Protein AF-A0A7Z9CP09-F1 (afdb_monomer_lite)

Organism: Raoultella terrigena (NCBI:txid577)

Radius of gyration: 18.08 Å; chains: 1; bounding box: 53×35×56 Å

pLDDT: mean 84.16, std 16.46, range [26.98, 97.88]

Secondary structure (DSSP, 8-state):
--------S---HHHHHHHHHHHHHS-TTT---B--EE-TTHHHHSSPEES-SEEEEETTEEEEEEEEEPPP-TTS-HHHHHHHHHIIIIIHHHHHHHHHHHHHHH-GGGEESSTTS-SB-SS---TT-EEEEEEEEES-HHHHHHHHTTTSS---SS-EE-TT--HHHHHHSTTEE--S-TTS--EEEEEHHHHHHHHSS------

Sequence (207 aa):
MLRKIIRGSGFTQSEEKLIEFADDAFFGLWSYPTNVYSDEGYSKNKIGKEVSDLLVIFDKDIIIFSDKAITYNKNKDPKVAWQRWFKKSVIQSCTQLFGAEKFIKDHPERLFVDKECSVNLPIKIDNSFNFHLVAVTNNISDPAISYFDKIEKGSSATLVNIFPLNAHQCLENPFCVGDVYPDKTFVHILDETALKLLLTDDLLPVD

Structure (mmCIF, N/CA/C/O backbone):
data_AF-A0A7Z9CP09-F1
#
_entry.id   AF-A0A7Z9CP09-F1
#
loop_
_atom_site.group_PDB
_atom_site.id
_atom_site.type_symbol
_atom_site.label_atom_id
_atom_site.label_alt_id
_atom_site.label_comp_id
_atom_site.label_asym_id
_atom_site.label_entity_id
_atom_site.label_seq_id
_atom_site.pdbx_PDB_ins_code
_atom_site.Cartn_x
_atom_site.Cartn_y
_atom_site.Cartn_z
_atom_site.occupancy
_atom_site.B_iso_or_equiv
_atom_site.auth_seq_id
_atom_site.auth_comp_id
_atom_site.auth_asym_id
_atom_site.auth_atom_id
_atom_site.pdbx_PDB_model_num
ATOM 1 N N . MET A 1 1 ? -30.959 11.097 6.844 1.00 28.39 1 MET A N 1
ATOM 2 C CA . MET A 1 1 ? -30.037 12.112 6.288 1.00 28.39 1 MET A CA 1
ATOM 3 C C . MET A 1 1 ? -28.627 11.592 6.479 1.00 28.39 1 MET A C 1
ATOM 5 O O . MET A 1 1 ? -28.233 11.395 7.623 1.00 28.39 1 MET A O 1
ATOM 9 N N . LEU A 1 2 ? -27.915 11.296 5.391 1.00 26.98 2 LEU A N 1
ATOM 10 C CA . LEU A 1 2 ? -26.502 10.919 5.452 1.00 26.98 2 LEU A CA 1
ATOM 11 C C . LEU A 1 2 ? -25.719 12.125 5.980 1.00 26.98 2 LEU A C 1
ATOM 13 O O . LEU A 1 2 ? -25.820 13.224 5.432 1.00 26.98 2 LEU A O 1
ATOM 17 N N . ARG A 1 3 ? -25.019 11.948 7.103 1.00 28.16 3 ARG A N 1
ATOM 18 C CA . ARG A 1 3 ? -24.131 12.982 7.640 1.00 28.16 3 ARG A CA 1
ATOM 19 C C . ARG A 1 3 ? -22.932 13.089 6.707 1.00 28.16 3 ARG A C 1
ATOM 21 O O . ARG A 1 3 ? -22.288 12.086 6.429 1.00 28.16 3 ARG A O 1
ATOM 28 N N . LYS A 1 4 ? -22.636 14.308 6.256 1.00 35.78 4 LYS A N 1
ATOM 29 C CA . LYS A 1 4 ? -21.389 14.630 5.563 1.00 35.78 4 LYS A CA 1
ATOM 30 C C . LYS A 1 4 ? -20.227 14.219 6.471 1.00 35.78 4 LYS A C 1
ATOM 32 O O . LYS A 1 4 ? -20.074 14.789 7.550 1.00 35.78 4 LYS A O 1
ATOM 37 N N . ILE A 1 5 ? -19.466 13.211 6.056 1.00 44.88 5 ILE A N 1
ATOM 38 C CA . ILE A 1 5 ? -18.231 12.812 6.732 1.00 44.88 5 ILE A CA 1
ATOM 39 C C . ILE A 1 5 ? -17.257 13.985 6.591 1.00 44.88 5 ILE A C 1
ATOM 41 O O . ILE A 1 5 ? -17.075 14.534 5.500 1.00 44.88 5 ILE A O 1
ATOM 45 N N . ILE A 1 6 ? -16.713 14.441 7.718 1.00 42.62 6 ILE A N 1
ATOM 46 C CA . ILE A 1 6 ? -15.780 15.565 7.759 1.00 42.62 6 ILE A CA 1
ATOM 47 C C . ILE A 1 6 ? -14.426 15.029 7.289 1.00 42.62 6 ILE A C 1
ATOM 49 O O . ILE A 1 6 ? -13.796 14.243 7.987 1.00 42.62 6 ILE A O 1
ATOM 53 N N . ARG A 1 7 ? -14.019 15.424 6.080 1.00 47.56 7 ARG A N 1
ATOM 54 C CA . ARG A 1 7 ? -12.738 15.048 5.467 1.00 47.56 7 ARG A CA 1
ATOM 55 C C . ARG A 1 7 ? -11.595 15.801 6.167 1.00 47.56 7 ARG A C 1
ATOM 57 O O . ARG A 1 7 ? -11.733 16.997 6.437 1.00 47.56 7 ARG A O 1
ATOM 64 N N . GLY A 1 8 ? -10.503 15.105 6.491 1.00 47.75 8 GLY A N 1
ATOM 65 C CA . GLY A 1 8 ? -9.307 15.688 7.113 1.00 47.75 8 GLY A CA 1
ATOM 66 C C . GLY A 1 8 ? -8.628 16.733 6.216 1.00 47.75 8 GLY A C 1
ATOM 67 O O . GLY A 1 8 ? -8.868 16.789 5.019 1.00 47.75 8 GLY A O 1
ATOM 68 N N . SER A 1 9 ? -7.797 17.608 6.783 1.00 41.50 9 SER A N 1
ATOM 69 C CA . SER A 1 9 ? -7.186 18.749 6.074 1.00 41.50 9 SER A CA 1
ATOM 70 C C . SER A 1 9 ? -5.719 18.525 5.669 1.00 41.50 9 SER A C 1
ATOM 72 O O . SER A 1 9 ? -4.991 19.497 5.484 1.00 41.50 9 SER A O 1
ATOM 74 N N . GLY A 1 10 ? -5.247 17.275 5.648 1.00 45.47 10 GLY A N 1
ATOM 75 C CA . GLY A 1 10 ? -3.819 16.929 5.645 1.00 45.47 10 GLY A CA 1
ATOM 76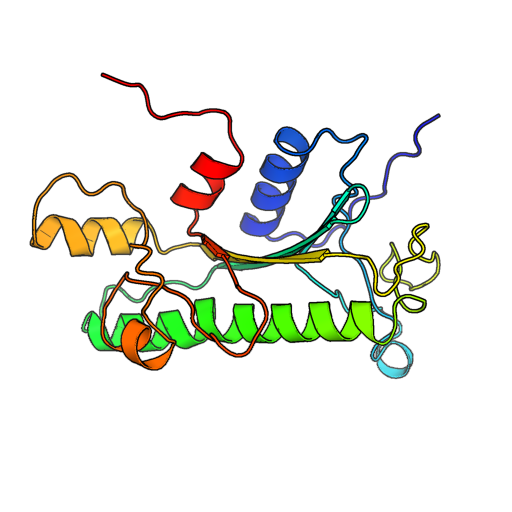 C C . GLY A 1 10 ? -3.312 16.188 4.412 1.00 45.47 10 GLY A C 1
ATOM 77 O O . GLY A 1 10 ? -2.308 15.505 4.541 1.00 45.47 10 GLY A O 1
ATOM 78 N N . PHE A 1 11 ? -3.985 16.294 3.265 1.00 59.41 11 PHE A N 1
ATOM 79 C CA . PHE A 1 11 ? -3.694 15.432 2.121 1.00 59.41 11 PHE A CA 1
ATOM 80 C C . PHE A 1 11 ? -2.476 15.883 1.308 1.00 59.41 11 PHE A C 1
ATOM 82 O O . PHE A 1 11 ? -2.358 17.053 0.929 1.00 59.41 11 PHE A O 1
ATOM 89 N N . THR A 1 12 ? -1.578 14.946 1.001 1.00 70.50 12 THR A N 1
ATOM 90 C CA . THR A 1 12 ? -0.652 15.103 -0.129 1.00 70.50 12 THR A CA 1
ATOM 91 C C . THR A 1 12 ? -1.413 14.996 -1.457 1.00 70.50 12 THR A C 1
ATOM 93 O O . THR A 1 12 ? -2.524 14.476 -1.516 1.00 70.50 12 THR A O 1
ATOM 96 N N . GLN A 1 13 ? -0.826 15.474 -2.561 1.00 75.31 13 GLN A N 1
ATOM 97 C CA . GLN A 1 13 ? -1.480 15.400 -3.878 1.00 75.31 13 GLN A CA 1
ATOM 98 C C . GLN A 1 13 ? -1.764 13.950 -4.323 1.00 75.31 13 GLN A C 1
ATOM 100 O O . GLN A 1 13 ? -2.681 13.719 -5.107 1.00 75.31 13 GLN A O 1
ATOM 105 N N . SER A 1 14 ? -0.969 12.972 -3.871 1.00 73.56 14 SER A N 1
ATOM 106 C CA . SER A 1 14 ? -1.216 11.558 -4.169 1.00 73.56 14 SER A CA 1
ATOM 107 C C . SER A 1 14 ? -2.345 10.981 -3.316 1.00 73.56 14 SER A C 1
ATOM 109 O O . SER A 1 14 ? -3.207 10.298 -3.861 1.00 73.56 14 SER A O 1
ATOM 111 N N . GLU A 1 15 ? -2.412 11.331 -2.031 1.00 73.56 15 GLU A N 1
ATOM 112 C CA . GLU A 1 15 ? -3.532 10.958 -1.155 1.00 73.56 15 GLU A CA 1
ATOM 113 C C . GLU A 1 15 ? -4.863 11.546 -1.643 1.00 73.56 15 GLU A C 1
ATOM 115 O O . GLU A 1 15 ? -5.873 10.848 -1.661 1.00 73.56 15 GLU A O 1
ATOM 120 N N . GLU A 1 16 ? -4.867 12.805 -2.098 1.00 77.12 16 GLU A N 1
ATOM 121 C CA . GLU A 1 16 ? -6.065 13.451 -2.651 1.00 77.12 16 GLU A CA 1
ATOM 122 C C . GLU A 1 16 ? -6.605 12.681 -3.868 1.00 77.12 16 GLU A C 1
ATOM 124 O O . GLU A 1 16 ? -7.801 12.401 -3.937 1.00 77.12 16 GLU A O 1
ATOM 129 N N . LYS A 1 17 ? -5.717 12.249 -4.775 1.00 76.75 17 LYS A N 1
ATOM 130 C CA . LYS A 1 17 ? -6.084 11.416 -5.933 1.00 76.75 17 LYS A CA 1
ATOM 131 C C . LYS A 1 17 ? -6.571 10.026 -5.537 1.00 76.75 17 LYS A C 1
ATOM 133 O O . LYS A 1 17 ? -7.507 9.518 -6.143 1.00 76.75 17 LYS A O 1
ATOM 138 N N . LEU A 1 18 ? -5.941 9.398 -4.542 1.00 75.12 18 LEU A N 1
ATOM 139 C CA . LEU A 1 18 ? -6.375 8.092 -4.043 1.00 75.12 18 LEU A CA 1
ATOM 140 C C . LEU A 1 18 ? -7.807 8.167 -3.497 1.00 75.12 18 LEU A C 1
ATOM 142 O O . LEU A 1 18 ? -8.604 7.267 -3.749 1.00 75.12 18 LEU A O 1
ATOM 146 N N . ILE A 1 19 ? -8.141 9.246 -2.787 1.00 73.25 19 ILE A N 1
ATOM 147 C CA . ILE A 1 19 ? -9.493 9.477 -2.267 1.00 73.25 19 ILE A CA 1
ATOM 148 C C . ILE A 1 19 ? -10.482 9.750 -3.394 1.00 73.25 19 ILE A C 1
ATOM 150 O O . ILE A 1 19 ? -11.578 9.205 -3.352 1.00 73.25 19 ILE A O 1
ATOM 154 N N . GLU A 1 20 ? -10.111 10.550 -4.395 1.00 76.19 20 GLU A N 1
ATOM 155 C CA . GLU A 1 20 ? -10.951 10.801 -5.574 1.00 76.19 20 GLU A CA 1
ATOM 156 C C . GLU A 1 20 ? -11.293 9.491 -6.298 1.00 76.19 20 GLU A C 1
ATOM 158 O O . GLU A 1 20 ? -12.467 9.176 -6.483 1.00 76.19 20 GLU A O 1
ATOM 163 N N . PHE A 1 21 ? -10.288 8.660 -6.596 1.00 74.00 21 PHE A N 1
ATOM 164 C CA . PHE A 1 21 ? -10.514 7.351 -7.214 1.00 74.00 21 PHE A CA 1
ATOM 165 C C . PHE A 1 21 ? -11.341 6.413 -6.331 1.00 74.00 21 PHE A C 1
ATOM 167 O O . PHE A 1 21 ? -12.149 5.644 -6.842 1.00 74.00 21 PHE A O 1
ATOM 174 N N . ALA A 1 22 ? -11.162 6.460 -5.010 1.00 70.50 22 ALA A N 1
ATOM 175 C CA . ALA A 1 22 ? -11.948 5.645 -4.093 1.00 70.50 22 ALA A CA 1
ATOM 176 C C . ALA A 1 22 ? -13.411 6.110 -3.982 1.00 70.50 22 ALA A C 1
ATOM 178 O O . ALA A 1 22 ? -14.297 5.260 -3.898 1.00 70.50 22 ALA A O 1
ATOM 179 N N . ASP A 1 23 ? -13.666 7.423 -3.988 1.00 71.38 23 ASP A N 1
ATOM 180 C CA . ASP A 1 23 ? -15.013 8.013 -3.995 1.00 71.38 23 ASP A CA 1
ATOM 181 C C . ASP A 1 23 ? -15.792 7.587 -5.257 1.00 71.38 23 ASP A C 1
ATOM 183 O O . ASP A 1 23 ? -16.987 7.286 -5.167 1.00 71.38 23 ASP A O 1
ATOM 187 N N . ASP A 1 24 ? -15.112 7.536 -6.408 1.00 71.06 24 ASP A N 1
ATOM 188 C CA . ASP A 1 24 ? -15.692 7.118 -7.689 1.00 71.06 24 ASP A CA 1
ATOM 189 C C . ASP A 1 24 ? -15.900 5.594 -7.768 1.00 71.06 24 ASP A C 1
ATOM 191 O O . ASP A 1 24 ? -16.971 5.135 -8.172 1.00 71.06 24 ASP A O 1
ATOM 195 N N . ALA A 1 25 ? -14.906 4.799 -7.352 1.00 68.00 25 ALA A N 1
ATOM 196 C CA . ALA A 1 25 ? -14.934 3.336 -7.459 1.00 68.00 25 ALA A CA 1
ATOM 197 C C . ALA A 1 25 ? -15.869 2.677 -6.438 1.00 68.00 25 ALA A C 1
ATOM 199 O O . ALA A 1 25 ? -16.622 1.749 -6.744 1.00 68.00 25 ALA A O 1
ATOM 200 N N . PHE A 1 26 ? -15.812 3.138 -5.191 1.00 67.25 26 PHE A N 1
ATOM 201 C CA . PHE A 1 26 ? -16.605 2.590 -4.108 1.00 67.25 26 PHE A CA 1
ATOM 202 C C . PHE A 1 26 ? -17.731 3.574 -3.825 1.00 67.25 26 PHE A C 1
ATOM 204 O O . PHE A 1 26 ? -17.520 4.542 -3.100 1.00 67.25 26 PHE A O 1
ATOM 211 N N . PHE A 1 27 ? -18.923 3.329 -4.388 1.00 58.12 27 PHE A N 1
ATOM 212 C CA . PHE A 1 27 ? -20.140 4.118 -4.141 1.00 58.12 27 PHE A CA 1
ATOM 213 C C . PHE A 1 27 ? -20.148 4.706 -2.722 1.00 58.12 27 PHE A C 1
ATOM 215 O O . PHE A 1 27 ? -20.190 3.942 -1.757 1.00 58.12 27 PHE A O 1
ATOM 222 N N . GLY A 1 28 ? -20.175 6.038 -2.581 1.00 52.56 28 GLY A N 1
ATOM 223 C CA . GLY A 1 28 ? -20.051 6.745 -1.290 1.00 52.56 28 GLY A CA 1
ATOM 224 C C . GLY A 1 28 ? -21.101 6.419 -0.210 1.00 52.56 28 GLY A C 1
ATOM 225 O O . GLY A 1 28 ? -21.100 7.020 0.861 1.00 52.56 28 GLY A O 1
ATOM 226 N N . LEU A 1 29 ? -22.030 5.495 -0.484 1.00 45.28 29 LEU A N 1
ATOM 227 C CA . LEU A 1 29 ? -22.949 4.902 0.490 1.00 45.28 29 LEU A CA 1
ATOM 228 C C . LEU A 1 29 ? -22.336 3.696 1.235 1.00 45.28 29 LEU A C 1
ATOM 230 O O . LEU A 1 29 ? -22.786 3.375 2.333 1.00 45.28 29 LEU A O 1
ATOM 234 N N . TRP A 1 30 ? -21.340 3.038 0.635 1.00 51.09 30 TRP A N 1
ATOM 235 C CA . TRP A 1 30 ? -20.728 1.781 1.086 1.00 51.09 30 TRP A CA 1
ATOM 236 C C . TRP A 1 30 ? -19.230 1.902 1.368 1.00 51.09 30 TRP A C 1
ATOM 238 O O . TRP A 1 30 ? -18.653 0.998 1.962 1.00 51.09 30 TRP A O 1
ATOM 248 N N . SER A 1 31 ? -18.608 3.012 0.977 1.00 51.38 31 SER A N 1
ATOM 249 C CA . SER A 1 31 ? -17.265 3.389 1.390 1.00 51.38 31 SER A CA 1
ATOM 250 C C . SER A 1 31 ? -17.353 4.454 2.477 1.00 51.38 31 SER A C 1
ATOM 252 O O . SER A 1 31 ? -18.019 5.478 2.340 1.00 51.38 31 SER A O 1
ATOM 254 N N . TYR A 1 32 ? -16.659 4.223 3.585 1.00 52.41 32 TYR A N 1
ATOM 255 C CA . TYR A 1 32 ? -16.244 5.299 4.474 1.00 52.41 32 TYR A CA 1
ATOM 256 C C . TYR A 1 32 ? -14.809 5.657 4.087 1.00 52.41 32 TYR A C 1
ATOM 258 O O . TYR A 1 32 ? -13.904 5.135 4.730 1.00 52.41 32 TYR A O 1
ATOM 266 N N . PRO A 1 33 ? -14.553 6.489 3.055 1.00 53.38 33 PRO A N 1
ATOM 267 C CA . PRO A 1 33 ? -13.213 6.987 2.785 1.00 53.38 33 PRO A CA 1
ATOM 268 C C . PRO A 1 33 ? -12.881 7.938 3.926 1.00 53.38 33 PRO A C 1
ATOM 270 O O . PRO A 1 33 ? -13.298 9.096 3.977 1.00 53.38 33 PRO A O 1
ATOM 273 N N . THR A 1 34 ? -12.295 7.382 4.971 1.00 56.50 34 THR A N 1
ATOM 274 C CA . THR A 1 34 ? -12.027 8.099 6.205 1.00 56.50 34 THR A CA 1
ATOM 275 C C . THR A 1 34 ? -10.651 7.686 6.667 1.00 56.50 34 THR A C 1
ATOM 277 O O . THR A 1 34 ? -10.369 6.499 6.825 1.00 56.50 34 THR A O 1
ATOM 280 N N . ASN A 1 35 ? -9.804 8.679 6.901 1.00 68.69 35 ASN A N 1
ATOM 281 C CA . ASN A 1 35 ? -8.570 8.511 7.644 1.00 68.69 35 ASN A CA 1
ATOM 282 C C . ASN A 1 35 ? -8.978 8.047 9.046 1.00 68.69 35 ASN A C 1
ATOM 284 O O . ASN A 1 35 ? -9.494 8.832 9.844 1.00 68.69 35 ASN A O 1
ATOM 288 N N . VAL A 1 36 ? -8.857 6.748 9.317 1.00 83.69 36 VAL A N 1
ATOM 289 C CA . VAL A 1 36 ? -9.167 6.189 10.633 1.00 83.69 36 VAL A CA 1
ATOM 290 C C . VAL A 1 36 ? -7.970 6.411 11.540 1.00 83.69 36 VAL A C 1
ATOM 292 O O . VAL A 1 36 ? -6.826 6.125 11.183 1.00 83.69 36 VAL A O 1
ATOM 295 N N . TYR A 1 37 ? -8.243 6.915 12.737 1.00 88.44 37 TYR A N 1
ATOM 296 C CA . TYR A 1 37 ? -7.237 7.206 13.744 1.00 88.44 37 TYR A CA 1
ATOM 297 C C . TYR A 1 37 ? -7.283 6.172 14.861 1.00 88.44 37 TYR A C 1
ATOM 299 O O . TYR A 1 37 ? -8.339 5.688 15.259 1.00 88.44 37 TYR A O 1
ATOM 307 N N . SER A 1 38 ? -6.110 5.871 15.394 1.00 89.81 38 SER A N 1
ATOM 308 C CA . SER A 1 38 ? -5.915 5.133 16.632 1.00 89.81 38 SER A CA 1
ATOM 309 C C . SER A 1 38 ? -5.542 6.096 17.752 1.00 89.81 38 SER A C 1
ATOM 311 O O . SER A 1 38 ? -4.881 7.112 17.527 1.00 89.81 38 SER A O 1
ATOM 313 N N . ASP A 1 39 ? -5.882 5.754 18.989 1.00 88.25 39 ASP A N 1
ATOM 314 C CA . ASP A 1 39 ? -5.389 6.479 20.167 1.00 88.25 39 ASP A CA 1
ATOM 315 C C . ASP A 1 39 ? -3.943 6.082 20.557 1.00 88.25 39 ASP A C 1
ATOM 317 O O . ASP A 1 39 ? -3.446 6.462 21.626 1.00 88.25 39 ASP A O 1
ATOM 321 N N . GLU A 1 40 ? -3.225 5.334 19.704 1.00 85.06 40 GLU A N 1
ATOM 322 C CA . GLU A 1 40 ? -1.820 4.993 19.929 1.00 85.06 40 GLU A CA 1
ATOM 323 C C . GLU A 1 40 ? -0.969 6.260 20.084 1.00 85.06 40 GLU A C 1
ATOM 325 O O . GLU A 1 40 ? -0.828 7.070 19.171 1.00 85.06 40 GLU A O 1
ATOM 330 N N . GLY A 1 41 ? -0.350 6.432 21.254 1.00 79.06 41 GLY A N 1
ATOM 331 C CA . GLY A 1 41 ? 0.494 7.599 21.524 1.00 79.06 41 GLY A CA 1
ATOM 332 C C . GLY A 1 41 ? -0.278 8.899 21.780 1.00 79.06 41 GLY A C 1
ATOM 333 O O . GLY A 1 41 ? 0.358 9.930 22.029 1.00 79.06 41 GLY A O 1
ATOM 334 N N . TYR A 1 42 ? -1.615 8.856 21.830 1.00 81.75 42 TYR A N 1
ATOM 335 C CA . TYR A 1 42 ? -2.460 10.018 22.123 1.00 81.75 42 TYR A CA 1
ATOM 336 C C . TYR A 1 42 ? -2.107 10.665 23.468 1.00 81.75 42 TYR A C 1
ATOM 338 O O . TYR A 1 42 ? -2.081 11.887 23.601 1.00 81.75 42 TYR A O 1
ATOM 346 N N . SER A 1 43 ? -1.744 9.859 24.470 1.00 76.75 43 SER A N 1
ATOM 347 C CA . SER A 1 43 ? -1.317 10.351 25.787 1.00 76.75 43 SER A CA 1
ATOM 348 C C . SER A 1 43 ? -0.110 11.297 25.734 1.00 76.75 43 SER A C 1
ATOM 350 O O . SER A 1 43 ? 0.018 12.150 26.611 1.00 76.75 43 SER A O 1
ATOM 352 N N . LYS A 1 44 ? 0.744 11.183 24.706 1.00 80.12 44 LYS A N 1
ATOM 353 C CA . LYS A 1 44 ? 1.936 12.022 24.513 1.00 80.12 44 LYS A CA 1
ATOM 354 C C . LYS A 1 44 ? 1.662 13.234 23.628 1.00 80.12 44 LYS A C 1
ATOM 356 O O . LYS A 1 44 ? 2.083 14.333 23.969 1.00 80.12 44 LYS A O 1
ATOM 361 N N . ASN A 1 45 ? 0.958 13.031 22.516 1.00 80.56 45 ASN A N 1
ATOM 362 C CA . ASN A 1 45 ? 0.829 14.045 21.465 1.00 80.56 45 ASN A CA 1
ATOM 363 C C . ASN A 1 45 ? -0.525 14.766 21.466 1.00 80.56 45 ASN A C 1
ATOM 365 O O . ASN A 1 45 ? -0.669 15.758 20.760 1.00 80.56 45 ASN A O 1
ATOM 369 N N . LYS A 1 46 ? -1.511 14.269 22.230 1.00 83.81 46 LYS A N 1
ATOM 370 C CA . LYS A 1 46 ? -2.919 14.720 22.223 1.00 83.81 46 LYS A CA 1
ATOM 371 C C . LYS A 1 46 ? -3.578 14.678 20.838 1.00 83.81 46 LYS A C 1
ATOM 373 O O . LYS A 1 46 ? -4.581 15.343 20.610 1.00 83.81 46 LYS A O 1
ATOM 378 N N . ILE A 1 47 ? -2.996 13.902 19.928 1.00 86.31 47 ILE A N 1
ATOM 379 C CA . ILE A 1 47 ? -3.440 13.697 18.554 1.00 86.31 47 ILE A CA 1
ATOM 380 C C . ILE A 1 47 ? -3.334 12.197 18.285 1.00 86.31 47 ILE A C 1
ATOM 382 O O . ILE A 1 47 ? -2.316 11.579 18.617 1.00 86.31 47 ILE A O 1
ATOM 386 N N . GLY A 1 48 ? -4.402 11.631 17.732 1.00 84.62 48 GLY A N 1
ATOM 387 C CA . GLY A 1 48 ? -4.493 10.242 17.316 1.00 84.62 48 GLY A CA 1
ATOM 388 C C . GLY A 1 48 ? -3.556 9.959 16.155 1.00 84.62 48 GLY A C 1
ATOM 389 O O . GLY A 1 48 ? -3.299 10.812 15.304 1.00 84.62 48 GLY A O 1
ATOM 390 N N . LYS A 1 49 ? -3.020 8.747 16.129 1.00 88.62 49 LYS A N 1
ATOM 391 C CA . LYS A 1 49 ? -2.140 8.294 15.062 1.00 88.62 49 LYS A CA 1
ATOM 392 C C . LYS A 1 49 ? -2.983 7.662 13.967 1.00 88.62 49 LYS A C 1
ATOM 394 O O . LYS A 1 49 ? -3.744 6.734 14.229 1.00 88.62 49 LYS A O 1
ATOM 399 N N . GLU A 1 50 ? -2.822 8.154 12.750 1.00 88.12 50 GLU A N 1
ATOM 400 C CA . GLU A 1 50 ? -3.455 7.583 11.566 1.00 88.12 50 GLU A CA 1
ATOM 401 C C . GLU A 1 50 ? -3.072 6.108 11.394 1.00 88.12 50 GLU A C 1
ATOM 403 O O . GLU A 1 50 ? -1.903 5.731 11.533 1.00 88.12 50 GLU A O 1
ATOM 408 N N . VAL A 1 51 ? -4.082 5.270 11.163 1.00 89.88 51 VAL A N 1
ATOM 409 C CA . VAL A 1 51 ? -3.926 3.819 11.002 1.00 89.88 51 VAL A CA 1
ATOM 410 C C . VAL A 1 51 ? -3.426 3.495 9.597 1.00 89.88 51 VAL A C 1
ATOM 412 O O . VAL A 1 51 ? -2.529 2.667 9.441 1.00 89.88 51 VAL A O 1
ATOM 415 N N . SER A 1 52 ? -3.982 4.162 8.588 1.00 89.94 52 SER A N 1
ATOM 416 C CA . SER A 1 52 ? -3.667 3.988 7.170 1.00 89.94 52 SER A CA 1
ATOM 417 C C . SER A 1 52 ? -4.129 5.203 6.370 1.00 89.94 52 SER A C 1
ATOM 419 O O . SER A 1 52 ? -5.038 5.902 6.815 1.00 89.94 52 SER A O 1
ATOM 421 N N . ASP A 1 53 ? -3.565 5.398 5.178 1.00 87.25 53 ASP A N 1
ATOM 422 C CA . ASP A 1 53 ? -3.863 6.555 4.321 1.00 87.25 53 ASP A CA 1
ATOM 423 C C . ASP A 1 53 ? -5.310 6.523 3.790 1.00 87.25 53 ASP A C 1
ATOM 425 O O . ASP A 1 53 ? -5.976 7.550 3.693 1.00 87.25 53 ASP A O 1
ATOM 429 N N . LEU A 1 54 ? -5.835 5.326 3.501 1.00 85.94 54 LEU A N 1
ATOM 430 C CA . LEU A 1 54 ? -7.253 5.107 3.208 1.00 85.94 54 LEU A CA 1
ATOM 431 C C . LEU A 1 54 ? -7.698 3.757 3.779 1.00 85.94 54 LEU A C 1
ATOM 433 O O . LEU A 1 54 ? -7.019 2.741 3.627 1.00 85.94 54 LEU A O 1
ATOM 437 N N . LEU A 1 55 ? -8.855 3.747 4.435 1.00 87.25 55 LEU A N 1
ATOM 438 C CA . LEU A 1 55 ? -9.523 2.539 4.902 1.00 87.25 55 LEU A CA 1
ATOM 439 C C . LEU A 1 55 ? -10.901 2.471 4.254 1.00 87.25 55 LEU A C 1
ATOM 441 O O . LEU A 1 55 ? -11.677 3.412 4.376 1.00 87.25 55 LEU A O 1
ATOM 445 N N . VAL A 1 56 ? -11.220 1.364 3.592 1.00 86.38 56 VAL A N 1
ATOM 446 C CA . VAL A 1 56 ? -12.554 1.114 3.035 1.00 86.38 56 VAL A CA 1
ATOM 447 C C . VAL A 1 56 ? -13.145 -0.080 3.763 1.00 86.38 56 VAL A C 1
ATOM 449 O O . VAL A 1 56 ? -12.526 -1.138 3.823 1.00 86.38 56 VAL A O 1
ATOM 452 N N . ILE A 1 57 ? -14.335 0.090 4.332 1.00 85.50 57 ILE A N 1
ATOM 453 C CA . ILE A 1 57 ? -15.054 -0.981 5.022 1.00 85.50 57 ILE A CA 1
ATOM 454 C C . ILE A 1 57 ? -16.389 -1.173 4.321 1.00 85.50 57 ILE A C 1
ATOM 456 O O . ILE A 1 57 ? -17.217 -0.262 4.343 1.00 85.50 57 ILE A O 1
ATOM 460 N N . PHE A 1 58 ? -16.599 -2.354 3.748 1.00 81.69 58 PHE A N 1
ATOM 461 C CA . PHE A 1 58 ? -17.867 -2.749 3.147 1.00 81.69 58 PHE A CA 1
ATOM 462 C C . PHE A 1 58 ? -18.225 -4.165 3.607 1.00 81.69 58 PHE A C 1
ATOM 464 O O . PHE A 1 58 ? -17.423 -5.086 3.507 1.00 81.69 58 PHE A O 1
ATOM 471 N N . ASP A 1 59 ? -19.430 -4.333 4.151 1.00 84.88 59 ASP A N 1
ATOM 472 C CA . ASP A 1 59 ? -19.887 -5.587 4.766 1.00 84.88 59 ASP A CA 1
ATOM 473 C C . ASP A 1 59 ? -18.860 -6.211 5.739 1.00 84.88 59 ASP A C 1
ATOM 475 O O . ASP A 1 59 ? -18.639 -5.672 6.829 1.00 84.88 59 ASP A O 1
ATOM 479 N N . LYS A 1 60 ? -18.236 -7.333 5.354 1.00 90.19 60 LYS A N 1
ATOM 480 C CA . LYS A 1 60 ? -17.223 -8.065 6.124 1.00 90.19 60 LYS A CA 1
ATOM 481 C C . LYS A 1 60 ? -15.821 -7.928 5.541 1.00 90.19 60 LYS A C 1
ATOM 483 O O . LYS A 1 60 ? -14.921 -8.631 5.979 1.00 90.19 60 LYS A O 1
ATOM 488 N N . ASP A 1 61 ? -15.606 -7.014 4.608 1.00 91.94 61 ASP A N 1
ATOM 489 C CA . ASP A 1 61 ? -14.319 -6.785 3.968 1.00 91.94 61 ASP A CA 1
ATOM 490 C C . ASP A 1 61 ? -13.756 -5.415 4.363 1.00 91.94 61 ASP A C 1
ATOM 492 O O . ASP A 1 61 ? -14.436 -4.385 4.338 1.00 91.94 61 ASP A O 1
ATOM 496 N N . ILE A 1 62 ? -12.480 -5.415 4.745 1.00 92.12 62 ILE A N 1
ATOM 497 C CA . ILE A 1 62 ? -11.705 -4.221 5.075 1.00 92.12 62 ILE A CA 1
ATOM 498 C C . ILE A 1 62 ? -10.554 -4.128 4.087 1.00 92.12 62 ILE A C 1
ATOM 500 O O . ILE A 1 62 ? -9.676 -4.992 4.070 1.00 92.12 62 ILE A O 1
ATOM 504 N N . ILE A 1 63 ? -10.532 -3.063 3.293 1.00 92.81 63 ILE A N 1
ATOM 505 C CA . ILE A 1 63 ? -9.408 -2.740 2.418 1.00 92.81 63 ILE A CA 1
ATOM 506 C C . ILE A 1 63 ? -8.576 -1.647 3.080 1.00 92.81 63 ILE A C 1
ATOM 508 O O . ILE A 1 63 ? -9.079 -0.559 3.366 1.00 92.81 63 ILE A O 1
ATOM 512 N N . ILE A 1 64 ? -7.302 -1.941 3.322 1.00 93.69 64 ILE A N 1
ATOM 513 C CA . ILE A 1 64 ? -6.338 -1.008 3.903 1.00 93.69 64 ILE A CA 1
ATOM 514 C C . ILE A 1 64 ? -5.381 -0.565 2.804 1.00 93.69 64 ILE A C 1
ATOM 516 O O . ILE A 1 64 ? -4.659 -1.388 2.239 1.00 93.69 64 ILE A O 1
ATOM 520 N N . PHE A 1 65 ? -5.343 0.733 2.534 1.00 92.75 65 PHE A N 1
ATOM 521 C CA . PHE A 1 65 ? -4.418 1.333 1.585 1.00 92.75 65 PHE A CA 1
ATOM 522 C C . PHE A 1 65 ? -3.279 2.035 2.316 1.00 92.75 65 PHE A C 1
ATOM 524 O O . PHE A 1 65 ? -3.494 2.738 3.305 1.00 92.75 65 PHE A O 1
ATOM 531 N N . SER A 1 66 ? -2.066 1.880 1.790 1.00 93.31 66 SER A N 1
ATOM 532 C CA . SER A 1 66 ? -0.944 2.743 2.136 1.00 93.31 66 SER A CA 1
ATOM 533 C C . SER A 1 66 ? -0.380 3.393 0.883 1.00 93.31 66 SER A C 1
ATOM 535 O O . SER A 1 66 ? 0.073 2.687 -0.020 1.00 93.31 66 SER A O 1
ATOM 537 N N . ASP A 1 67 ? -0.390 4.720 0.849 1.00 91.31 67 ASP A N 1
ATOM 538 C CA . ASP A 1 67 ? 0.120 5.539 -0.239 1.00 91.31 67 ASP A CA 1
ATOM 539 C C . ASP A 1 67 ? 1.557 5.983 0.026 1.00 91.31 67 ASP A C 1
ATOM 541 O O . ASP A 1 67 ? 1.914 6.471 1.101 1.00 91.31 67 ASP A O 1
ATOM 545 N N . LYS A 1 68 ? 2.423 5.815 -0.974 1.00 91.88 68 LYS A N 1
ATOM 546 C CA . LYS A 1 68 ? 3.786 6.342 -0.926 1.00 91.88 68 LYS A CA 1
ATOM 547 C C . LYS A 1 68 ? 4.209 6.954 -2.241 1.00 91.88 68 LYS A C 1
ATOM 549 O O . LYS A 1 68 ? 4.281 6.287 -3.269 1.00 91.88 68 LYS A O 1
ATOM 554 N N . ALA A 1 69 ? 4.659 8.200 -2.166 1.00 92.94 69 ALA A N 1
ATOM 555 C CA . ALA A 1 69 ? 5.277 8.922 -3.270 1.00 92.94 69 ALA A CA 1
ATOM 556 C C . ALA A 1 69 ? 6.812 8.953 -3.140 1.00 92.94 69 ALA A C 1
ATOM 558 O O . ALA A 1 69 ? 7.410 9.973 -2.796 1.00 92.94 69 ALA A O 1
ATOM 559 N N . ILE A 1 70 ? 7.485 7.830 -3.426 1.00 94.62 70 ILE A N 1
ATOM 560 C CA . ILE A 1 70 ? 8.956 7.744 -3.373 1.00 94.62 70 ILE A CA 1
ATOM 561 C C . ILE A 1 70 ? 9.563 7.950 -4.762 1.00 94.62 70 ILE A C 1
ATOM 563 O O . ILE A 1 70 ? 9.377 7.140 -5.663 1.00 94.62 70 ILE A O 1
ATOM 567 N N . THR A 1 71 ? 10.386 8.986 -4.923 1.00 93.25 71 THR A N 1
ATOM 568 C CA . THR A 1 71 ? 11.086 9.248 -6.190 1.00 93.25 71 THR A CA 1
ATOM 569 C C . THR A 1 71 ? 12.112 8.158 -6.522 1.00 93.25 71 THR A C 1
ATOM 571 O O . THR A 1 71 ? 13.051 7.905 -5.757 1.00 93.25 71 THR A O 1
ATOM 574 N N . TYR A 1 72 ? 11.992 7.560 -7.708 1.00 94.19 72 TYR A N 1
ATOM 575 C CA . TYR A 1 72 ? 13.014 6.680 -8.273 1.00 94.19 72 TYR A CA 1
ATOM 576 C C . TYR A 1 72 ? 14.217 7.479 -8.799 1.00 94.19 72 TYR A C 1
ATOM 578 O O . TYR A 1 72 ? 14.077 8.432 -9.568 1.00 94.19 72 TYR A O 1
ATOM 586 N N . ASN A 1 73 ? 15.434 7.081 -8.421 1.00 93.75 73 ASN A N 1
ATOM 587 C CA . ASN A 1 73 ? 16.647 7.779 -8.847 1.00 93.75 73 ASN A CA 1
ATOM 588 C C . ASN A 1 73 ? 17.146 7.264 -10.207 1.00 93.75 73 ASN A C 1
ATOM 590 O O . ASN A 1 73 ? 17.928 6.316 -10.263 1.00 93.75 73 ASN A O 1
ATOM 594 N N . LYS A 1 74 ? 16.742 7.946 -11.285 1.00 91.94 74 LYS A N 1
ATOM 595 C CA . LYS A 1 74 ? 17.118 7.622 -12.675 1.00 91.94 74 LYS A CA 1
ATOM 596 C C . LYS A 1 74 ? 18.622 7.774 -12.977 1.00 91.94 74 LYS A C 1
ATOM 598 O O . LYS A 1 74 ? 19.094 7.225 -13.964 1.00 91.94 74 LYS A O 1
ATOM 603 N N . ASN A 1 75 ? 19.381 8.482 -12.134 1.00 92.31 75 ASN A N 1
ATOM 604 C CA . ASN A 1 75 ? 20.809 8.762 -12.349 1.00 92.31 75 ASN A CA 1
ATOM 605 C C . ASN A 1 75 ? 21.738 7.671 -11.791 1.00 92.31 75 ASN A C 1
ATOM 607 O O . ASN A 1 75 ? 22.959 7.808 -11.854 1.00 92.31 75 ASN A O 1
ATOM 611 N N . LYS A 1 76 ? 21.189 6.622 -11.173 1.00 92.75 76 LYS A N 1
ATOM 612 C CA . LYS A 1 76 ? 21.963 5.501 -10.630 1.00 92.75 76 LYS A CA 1
ATOM 613 C C . LYS A 1 76 ? 21.806 4.263 -11.496 1.00 92.75 76 LYS A C 1
ATOM 615 O O . LYS A 1 76 ? 20.864 4.156 -12.274 1.00 92.75 76 LYS A O 1
ATOM 620 N N . ASP A 1 77 ? 22.718 3.315 -11.295 1.00 93.25 77 ASP A N 1
ATOM 621 C CA . ASP A 1 77 ? 22.561 1.965 -11.826 1.00 93.25 77 ASP A CA 1
ATOM 622 C C . ASP A 1 77 ? 21.153 1.419 -11.492 1.00 93.25 77 ASP A C 1
ATOM 624 O O . ASP A 1 77 ? 20.741 1.518 -10.325 1.00 93.25 77 ASP A O 1
ATOM 628 N N . PRO A 1 78 ? 20.413 0.860 -12.473 1.00 91.94 78 PRO A N 1
ATOM 629 C CA . PRO A 1 78 ? 19.034 0.427 -12.280 1.00 91.94 78 PRO A CA 1
ATOM 630 C C . PRO A 1 78 ? 18.838 -0.549 -11.122 1.00 91.94 78 PRO A C 1
ATOM 632 O O . PRO A 1 78 ? 17.843 -0.425 -10.409 1.00 91.94 78 PRO A O 1
ATOM 635 N N . LYS A 1 79 ? 19.783 -1.470 -10.872 1.00 93.50 79 LYS A N 1
ATOM 636 C CA . LYS A 1 79 ? 19.676 -2.415 -9.749 1.00 93.50 79 LYS A CA 1
ATOM 637 C C . LYS A 1 79 ? 19.804 -1.690 -8.415 1.00 93.50 79 LYS A C 1
ATOM 639 O O . LYS A 1 79 ? 18.998 -1.895 -7.512 1.00 93.50 79 LYS A O 1
ATOM 644 N N . VAL A 1 80 ? 20.775 -0.785 -8.293 1.00 96.00 80 VAL A N 1
ATOM 645 C CA . VAL A 1 80 ? 20.980 -0.002 -7.061 1.00 96.00 80 VAL A CA 1
ATOM 646 C C . VAL A 1 80 ? 19.813 0.952 -6.798 1.00 96.00 80 VAL A C 1
ATOM 648 O O . VAL A 1 80 ? 19.387 1.109 -5.650 1.00 96.00 80 VAL A O 1
ATOM 651 N N . ALA A 1 81 ? 19.310 1.620 -7.838 1.00 96.56 81 ALA A N 1
ATOM 652 C CA . ALA A 1 81 ? 18.152 2.505 -7.745 1.00 96.56 81 ALA A CA 1
ATOM 653 C C . ALA A 1 81 ? 16.901 1.728 -7.323 1.00 96.56 81 ALA A C 1
ATOM 655 O O . ALA A 1 81 ? 16.230 2.129 -6.370 1.00 96.56 81 ALA A O 1
ATOM 656 N N . TRP A 1 82 ? 16.660 0.583 -7.965 1.00 97.12 82 TRP A N 1
ATOM 657 C CA . TRP A 1 82 ? 15.553 -0.316 -7.666 1.00 97.12 82 TRP A CA 1
ATOM 658 C C . TRP A 1 82 ? 15.587 -0.822 -6.230 1.00 97.12 82 TRP A C 1
ATOM 660 O O . TRP A 1 82 ? 14.638 -0.586 -5.493 1.00 97.12 82 TRP A O 1
ATOM 670 N N . GLN A 1 83 ? 16.694 -1.412 -5.772 1.00 97.06 83 GLN A N 1
ATOM 671 C CA . GLN A 1 83 ? 16.788 -1.932 -4.404 1.00 97.06 83 GLN A CA 1
ATOM 672 C C . GLN A 1 83 ? 16.511 -0.856 -3.343 1.00 97.06 83 GLN A C 1
ATOM 674 O O . GLN A 1 83 ? 15.913 -1.131 -2.302 1.00 97.06 83 GLN A O 1
ATOM 679 N N . ARG A 1 84 ? 16.949 0.388 -3.581 1.00 96.75 84 ARG A N 1
ATOM 680 C CA . ARG A 1 84 ? 16.685 1.516 -2.672 1.00 96.75 84 ARG A CA 1
ATOM 681 C C . ARG A 1 84 ? 15.228 1.950 -2.710 1.00 96.75 84 ARG A C 1
ATOM 683 O O . ARG A 1 84 ? 14.666 2.225 -1.652 1.00 96.75 84 ARG A O 1
ATOM 690 N N . TRP A 1 85 ? 14.656 2.045 -3.906 1.00 97.44 85 TRP A N 1
ATOM 691 C CA . TRP A 1 85 ? 13.259 2.411 -4.093 1.00 97.44 85 TRP A CA 1
ATOM 692 C C . TRP A 1 85 ? 12.339 1.341 -3.500 1.00 97.44 85 TRP A C 1
ATOM 694 O O . TRP A 1 85 ? 11.544 1.661 -2.629 1.00 97.44 85 TRP A O 1
ATOM 704 N N . PHE A 1 86 ? 12.541 0.067 -3.837 1.00 97.56 86 PHE A N 1
ATOM 705 C CA . PHE A 1 86 ? 11.742 -1.066 -3.368 1.00 97.56 86 PHE A CA 1
ATOM 706 C C . PHE A 1 86 ? 11.716 -1.164 -1.839 1.00 97.56 86 PHE A C 1
ATOM 708 O O . PHE A 1 86 ? 10.659 -1.316 -1.233 1.00 97.56 86 PHE A O 1
ATOM 715 N N . LYS A 1 87 ? 12.867 -0.981 -1.176 1.00 97.31 87 LYS A N 1
ATOM 716 C CA . LYS A 1 87 ? 12.925 -0.956 0.295 1.00 97.31 87 LYS A CA 1
ATOM 717 C C . LYS A 1 87 ? 12.108 0.183 0.907 1.00 97.31 87 LYS A C 1
ATOM 719 O O . LYS A 1 87 ? 11.542 0.004 1.978 1.00 97.31 87 LYS A O 1
ATOM 724 N N . LYS A 1 88 ? 12.083 1.358 0.275 1.00 96.81 88 LYS A N 1
ATOM 725 C CA . LYS A 1 88 ? 11.390 2.547 0.799 1.00 96.81 88 LYS A CA 1
ATOM 726 C C . LYS A 1 88 ? 9.908 2.588 0.442 1.00 96.81 88 LYS A C 1
ATOM 728 O O . LYS A 1 88 ? 9.115 3.032 1.263 1.00 96.81 88 LYS A O 1
ATOM 733 N N . SER A 1 89 ? 9.569 2.167 -0.769 1.00 96.06 89 SER A N 1
ATOM 734 C CA . SER A 1 89 ? 8.214 2.216 -1.303 1.00 96.06 89 SER A CA 1
ATOM 735 C C . SER A 1 89 ? 7.456 0.953 -0.923 1.00 96.06 89 SER A C 1
ATOM 737 O O . SER A 1 89 ? 6.490 1.026 -0.189 1.00 96.06 89 SER A O 1
ATOM 739 N N . VAL A 1 90 ? 7.946 -0.224 -1.314 1.00 97.00 90 VAL A N 1
ATOM 740 C CA . VAL A 1 90 ? 7.205 -1.481 -1.143 1.00 97.00 90 VAL A CA 1
ATOM 741 C C . VAL A 1 90 ? 7.334 -2.024 0.281 1.00 97.00 90 VAL A C 1
ATOM 743 O O . VAL A 1 90 ? 6.347 -2.140 0.998 1.00 97.00 90 VAL A O 1
ATOM 746 N N . ILE A 1 91 ? 8.558 -2.307 0.739 1.00 97.56 91 ILE A N 1
ATOM 747 C CA . ILE A 1 91 ? 8.781 -2.996 2.026 1.00 97.56 91 ILE A CA 1
ATOM 748 C C . ILE A 1 91 ? 8.238 -2.197 3.217 1.00 97.56 91 ILE A C 1
ATOM 750 O O . ILE A 1 91 ? 7.638 -2.766 4.134 1.00 97.56 91 ILE A O 1
ATOM 754 N N . GLN A 1 92 ? 8.432 -0.876 3.219 1.00 96.56 92 GLN A N 1
ATOM 755 C CA . GLN A 1 92 ? 7.881 -0.032 4.278 1.00 96.56 92 GLN A CA 1
ATOM 756 C C . GLN A 1 92 ? 6.353 0.049 4.218 1.00 96.56 92 GLN A C 1
ATOM 758 O O . GLN A 1 92 ? 5.746 -0.029 5.282 1.00 96.56 92 GLN A O 1
ATOM 763 N N . SER A 1 93 ? 5.738 0.145 3.030 1.00 96.31 93 SER A N 1
ATOM 764 C CA . SER A 1 93 ? 4.272 0.111 2.909 1.00 96.31 93 SER A CA 1
ATOM 765 C C . SER A 1 93 ? 3.706 -1.214 3.410 1.00 96.31 93 SER A C 1
ATOM 767 O O . SER A 1 93 ? 2.815 -1.199 4.250 1.00 96.31 93 SER A O 1
ATOM 769 N N . CYS A 1 94 ? 4.284 -2.361 3.028 1.00 97.44 94 CYS A N 1
ATOM 770 C CA . CYS A 1 94 ? 3.881 -3.662 3.577 1.00 97.44 94 CYS A CA 1
ATOM 771 C C . CYS A 1 94 ? 3.978 -3.684 5.111 1.00 97.44 94 CYS A C 1
ATOM 773 O O . CYS A 1 94 ? 3.064 -4.136 5.792 1.00 97.44 94 CYS A O 1
ATOM 775 N N . THR A 1 95 ? 5.068 -3.155 5.675 1.00 96.44 95 THR A N 1
ATOM 776 C CA . THR A 1 95 ? 5.252 -3.091 7.136 1.00 96.44 95 THR A CA 1
ATOM 777 C C . THR A 1 95 ? 4.172 -2.241 7.812 1.00 96.44 95 THR A C 1
ATOM 779 O O . THR A 1 95 ? 3.661 -2.639 8.859 1.00 96.44 95 THR A O 1
ATOM 782 N N . GLN A 1 96 ? 3.816 -1.094 7.226 1.00 94.81 96 GLN A N 1
ATOM 783 C CA . GLN A 1 96 ? 2.742 -0.231 7.727 1.00 94.81 96 GLN A CA 1
ATOM 784 C C . GLN A 1 96 ? 1.385 -0.933 7.644 1.00 94.81 96 GLN A C 1
ATOM 786 O O . GLN A 1 96 ? 0.672 -0.967 8.643 1.00 94.81 96 GLN A O 1
ATOM 791 N N . LEU A 1 97 ? 1.084 -1.575 6.514 1.00 97.62 97 LEU A N 1
ATOM 792 C CA . LEU A 1 97 ? -0.156 -2.320 6.289 1.00 97.62 97 LEU A CA 1
ATOM 793 C C . LEU A 1 97 ? -0.329 -3.477 7.279 1.00 97.62 97 LEU A C 1
ATOM 795 O O . LEU A 1 97 ? -1.386 -3.599 7.886 1.00 97.62 97 LEU A O 1
ATOM 799 N N . PHE A 1 98 ? 0.716 -4.272 7.532 1.00 97.88 98 PHE A N 1
ATOM 800 C CA . PHE A 1 98 ? 0.657 -5.323 8.559 1.00 97.88 98 PHE A CA 1
ATOM 801 C C . PHE A 1 98 ? 0.479 -4.759 9.969 1.00 97.88 98 PHE A C 1
ATOM 803 O O . PHE A 1 98 ? -0.158 -5.388 10.813 1.00 97.88 98 PHE A O 1
ATOM 810 N N . GLY A 1 99 ? 1.072 -3.595 10.245 1.00 96.19 99 GLY A N 1
ATOM 811 C CA . GLY A 1 99 ? 0.874 -2.889 11.507 1.00 96.19 99 GLY A CA 1
ATOM 812 C C . GLY A 1 99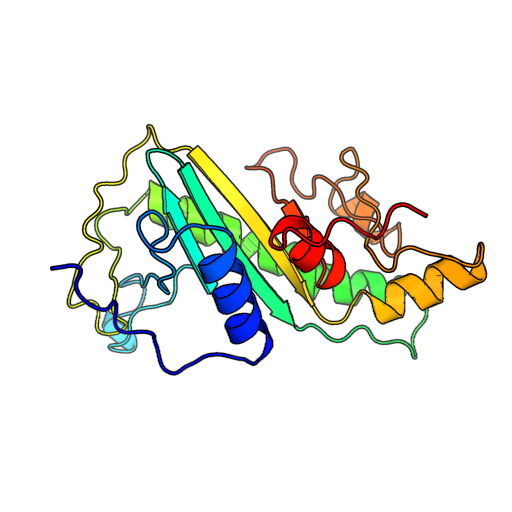 ? -0.577 -2.448 11.685 1.00 96.19 99 GLY A C 1
ATOM 813 O O . GLY A 1 99 ? -1.157 -2.696 12.738 1.00 96.19 99 GLY A O 1
ATOM 814 N N . ALA A 1 100 ? -1.162 -1.856 10.643 1.00 95.31 100 ALA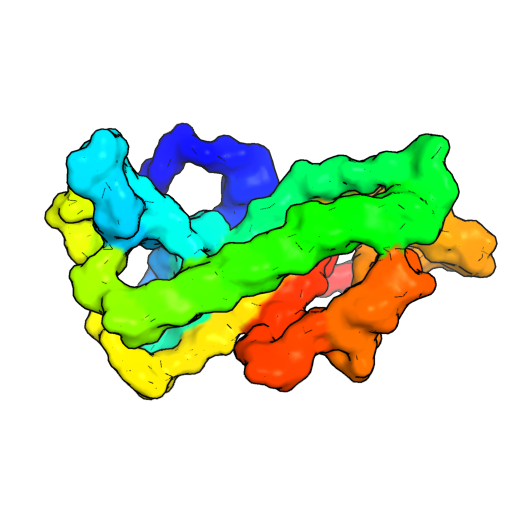 A N 1
ATOM 815 C CA . ALA A 1 100 ? -2.553 -1.420 10.606 1.00 95.31 100 ALA A CA 1
ATOM 816 C C . ALA A 1 100 ? -3.525 -2.598 10.752 1.00 95.31 100 ALA A C 1
ATOM 818 O O . ALA A 1 100 ? -4.383 -2.581 11.630 1.00 95.31 100 ALA A O 1
ATOM 819 N N . GLU A 1 101 ? -3.341 -3.654 9.957 1.00 97.00 101 GLU A N 1
ATOM 820 C CA . GLU A 1 101 ? -4.134 -4.884 10.023 1.00 97.00 101 GLU A CA 1
ATOM 821 C C . GLU A 1 101 ? -4.121 -5.473 11.435 1.00 97.00 101 GLU A C 1
ATOM 823 O O . GLU A 1 101 ? -5.172 -5.746 12.016 1.00 97.00 101 GLU A O 1
ATOM 828 N N . LYS A 1 102 ? -2.925 -5.637 12.010 1.00 96.00 102 LYS A N 1
ATOM 829 C CA . LYS A 1 102 ? -2.775 -6.166 13.363 1.00 96.00 102 LYS A CA 1
ATOM 830 C C . LYS A 1 102 ? -3.462 -5.271 14.392 1.00 96.00 102 LYS A C 1
ATOM 832 O O . LYS A 1 102 ? -4.156 -5.785 15.260 1.00 96.00 102 LYS A O 1
ATOM 837 N N . PHE A 1 103 ? -3.293 -3.953 14.296 1.00 95.44 103 PHE A N 1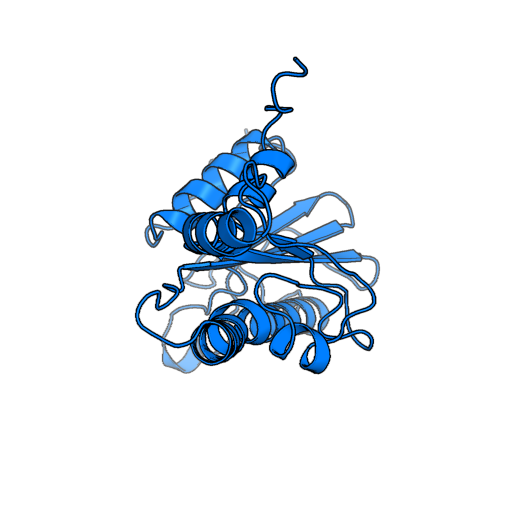
ATOM 838 C CA . PHE A 1 103 ? -3.918 -3.016 15.226 1.00 95.44 103 PHE A CA 1
ATOM 839 C C . PHE A 1 103 ? -5.448 -3.102 15.179 1.00 95.44 103 PHE A C 1
ATOM 841 O O . PHE A 1 103 ? -6.082 -3.187 16.226 1.00 95.44 103 PHE A O 1
ATOM 848 N N . ILE A 1 104 ? -6.036 -3.139 13.981 1.00 94.25 104 ILE A N 1
ATOM 849 C CA . ILE A 1 104 ? -7.490 -3.251 13.805 1.00 94.25 104 ILE A CA 1
ATOM 850 C C . ILE A 1 104 ? -8.011 -4.578 14.373 1.00 94.25 104 ILE A C 1
ATOM 852 O O . ILE A 1 104 ? -9.068 -4.594 14.998 1.00 94.25 104 ILE A O 1
ATOM 856 N N . LYS A 1 105 ? -7.273 -5.681 14.188 1.00 94.00 105 LYS A N 1
ATOM 857 C CA . LYS A 1 105 ? -7.632 -7.000 14.738 1.00 94.00 105 LYS A CA 1
ATOM 858 C C . LYS A 1 105 ? -7.546 -7.046 16.264 1.00 94.00 105 LYS A C 1
ATOM 860 O O . LYS A 1 105 ? -8.452 -7.563 16.910 1.00 94.00 105 LYS A O 1
ATOM 865 N N . ASP A 1 106 ? -6.465 -6.517 16.830 1.00 94.88 106 ASP A N 1
ATOM 866 C CA . ASP A 1 106 ? -6.174 -6.621 18.263 1.00 94.88 106 ASP A CA 1
ATOM 867 C C . ASP A 1 106 ? -6.953 -5.583 19.098 1.00 94.88 106 ASP A C 1
ATOM 869 O O . ASP A 1 106 ? -7.236 -5.824 20.273 1.00 94.88 106 ASP A O 1
ATOM 873 N N . HIS A 1 107 ? -7.280 -4.426 18.508 1.00 94.50 107 HIS A N 1
ATOM 874 C CA . HIS A 1 107 ? -7.848 -3.257 19.190 1.00 94.50 107 HIS A CA 1
ATOM 875 C C . HIS A 1 107 ? -8.966 -2.548 18.390 1.00 94.50 107 HIS A C 1
ATOM 877 O O . HIS A 1 107 ? -8.908 -1.325 18.200 1.00 94.50 107 HIS A O 1
ATOM 883 N N . PRO A 1 108 ? -10.006 -3.261 17.916 1.00 92.50 108 PRO A N 1
ATOM 884 C CA . PRO A 1 108 ? -11.066 -2.677 17.086 1.00 92.50 108 PRO A CA 1
ATOM 885 C C . PRO A 1 108 ? -11.851 -1.554 17.788 1.00 92.50 108 PRO A C 1
ATOM 887 O O . PRO A 1 108 ? -12.404 -0.670 17.137 1.00 92.50 108 PRO A O 1
ATOM 890 N N . GLU A 1 109 ? -11.896 -1.551 19.120 1.00 92.56 109 GLU A N 1
ATOM 891 C CA . GLU A 1 109 ? -12.567 -0.536 19.937 1.00 92.56 109 GLU A CA 1
ATOM 892 C C . GLU A 1 109 ? -11.809 0.796 20.031 1.00 92.56 109 GLU A C 1
ATOM 894 O O . GLU A 1 109 ? -12.387 1.799 20.457 1.00 92.56 109 GLU A O 1
ATOM 899 N N . ARG A 1 110 ? -10.534 0.816 19.625 1.00 93.56 110 ARG A N 1
ATOM 900 C CA . ARG A 1 110 ? -9.625 1.974 19.704 1.00 93.56 110 ARG A CA 1
ATOM 901 C C . ARG A 1 110 ? -9.470 2.689 18.360 1.00 93.56 110 ARG A C 1
ATOM 903 O O . ARG A 1 110 ? -8.426 3.280 18.087 1.00 93.56 110 ARG A O 1
ATOM 910 N N . LEU A 1 111 ? -10.507 2.621 17.526 1.00 91.69 111 LEU A N 1
ATOM 911 C CA . LEU A 1 111 ? -10.577 3.243 16.206 1.00 91.69 111 LEU A CA 1
ATOM 912 C C . LEU A 1 111 ? -11.543 4.429 16.220 1.00 91.69 111 LEU A C 1
ATOM 914 O O . LEU A 1 111 ? -12.661 4.330 16.730 1.00 91.69 111 LEU A O 1
ATOM 918 N N . PHE A 1 112 ? -11.119 5.537 15.620 1.00 89.56 112 PHE A N 1
ATOM 919 C CA . PHE A 1 112 ? -11.809 6.824 15.643 1.00 89.56 112 PHE A CA 1
ATOM 920 C C . PHE A 1 112 ? -11.877 7.438 14.244 1.00 89.56 112 PHE A C 1
ATOM 922 O O . PHE A 1 112 ? -10.996 7.212 13.415 1.00 89.56 112 PHE A O 1
ATOM 929 N N . VAL A 1 113 ? -12.920 8.226 13.980 1.00 86.75 113 VAL A N 1
ATOM 930 C CA . VAL A 1 113 ? -13.113 8.926 12.690 1.00 86.75 113 VAL A CA 1
ATOM 931 C C . VAL A 1 113 ? -12.516 10.337 12.682 1.00 86.75 113 VAL A C 1
ATOM 933 O O . VAL A 1 113 ? -12.618 11.050 11.688 1.00 86.75 113 VAL A O 1
ATOM 936 N N . ASP A 1 114 ? -11.922 10.756 13.797 1.00 85.75 114 ASP A N 1
ATOM 937 C CA . ASP A 1 114 ? -11.333 12.072 14.009 1.00 85.75 114 ASP A CA 1
ATOM 938 C C . ASP A 1 114 ? -9.981 11.971 14.728 1.00 85.75 114 ASP A C 1
ATOM 940 O O . ASP A 1 114 ? -9.754 11.104 15.576 1.00 85.75 114 ASP A O 1
ATOM 944 N N . LYS A 1 115 ? -9.073 12.898 14.408 1.00 86.81 115 LYS A N 1
ATOM 945 C CA . LYS A 1 115 ? -7.718 12.945 14.980 1.00 86.81 115 LYS A CA 1
ATOM 946 C C . LYS A 1 115 ? -7.718 13.263 16.477 1.00 86.81 115 LYS A C 1
ATOM 948 O O . LYS A 1 115 ? -6.731 13.010 17.161 1.00 86.81 115 LYS A O 1
ATOM 953 N N . GLU A 1 116 ? -8.790 13.852 16.996 1.00 88.38 116 GLU A N 1
ATOM 954 C CA . GLU A 1 116 ? -8.965 14.125 18.418 1.00 88.38 116 GLU A CA 1
ATOM 955 C C . GLU A 1 116 ? -9.354 12.867 19.208 1.00 88.38 116 GLU A C 1
ATOM 957 O O . GLU A 1 116 ? -9.371 12.935 20.439 1.00 88.38 116 GLU A O 1
ATOM 962 N N . CYS A 1 117 ? -9.601 11.732 18.539 1.00 88.88 117 CYS A N 1
ATOM 963 C CA . CYS A 1 117 ? -10.070 10.484 19.144 1.00 88.88 117 CYS A CA 1
ATOM 964 C C . CYS A 1 117 ? -11.341 10.686 19.985 1.00 88.88 117 CYS A C 1
ATOM 966 O O . CYS A 1 117 ? -11.479 10.122 21.071 1.00 88.88 117 CYS A O 1
ATOM 968 N N . SER A 1 118 ? -12.256 11.536 19.511 1.00 87.44 118 SER A N 1
ATOM 969 C CA . SER A 1 118 ? -13.484 11.883 20.232 1.00 87.44 118 SER A CA 1
ATOM 970 C C . SER A 1 118 ? -14.708 11.109 19.746 1.00 87.44 118 SER A C 1
ATOM 972 O O . SER A 1 118 ? -15.671 10.946 20.499 1.00 87.44 118 SER A O 1
ATOM 974 N N . VAL A 1 119 ? -14.675 10.600 18.512 1.00 87.94 119 VAL A N 1
ATOM 975 C CA . VAL A 1 119 ? -15.768 9.855 17.889 1.00 87.94 119 VAL A CA 1
ATOM 976 C C . VAL A 1 119 ? -15.258 8.499 17.419 1.00 87.94 119 VAL A C 1
ATOM 978 O O . VAL A 1 119 ? -14.499 8.398 16.456 1.00 87.94 119 VAL A O 1
ATOM 981 N N . ASN A 1 120 ? -15.705 7.433 18.083 1.00 89.69 120 ASN A N 1
ATOM 982 C CA . ASN A 1 120 ? -15.382 6.070 17.672 1.00 89.69 120 ASN A CA 1
ATOM 983 C C . ASN A 1 120 ? -15.904 5.772 16.261 1.00 89.69 120 ASN A C 1
ATOM 985 O O . ASN A 1 120 ? -16.970 6.250 15.855 1.00 89.69 120 ASN A O 1
ATOM 989 N N . LEU A 1 121 ? -15.186 4.906 15.550 1.00 87.44 121 LEU A N 1
ATOM 990 C CA . LEU A 1 121 ? -15.655 4.298 14.314 1.00 87.44 121 LEU A CA 1
ATOM 991 C C . LEU A 1 121 ? -16.987 3.570 14.586 1.00 87.44 121 LEU A C 1
ATOM 993 O O . LEU A 1 121 ? -17.032 2.676 15.435 1.00 87.44 121 LEU A O 1
ATOM 997 N N . PRO A 1 122 ? -18.091 3.920 13.900 1.00 85.69 122 PRO A N 1
ATOM 998 C CA . PRO A 1 122 ? -19.418 3.374 14.189 1.00 85.69 122 PRO A CA 1
ATOM 999 C C . PRO A 1 122 ? -19.626 1.971 13.589 1.00 85.69 122 PRO A C 1
ATOM 1001 O O . PRO A 1 122 ? -20.731 1.628 13.173 1.00 85.69 122 PRO A O 1
ATOM 1004 N N . ILE A 1 123 ? -18.569 1.158 13.534 1.00 85.38 123 ILE A N 1
ATOM 1005 C CA . ILE A 1 123 ? -18.560 -0.194 12.973 1.00 85.38 123 ILE A CA 1
ATOM 1006 C C . ILE A 1 123 ? -17.939 -1.128 14.008 1.00 85.38 123 ILE A C 1
ATOM 1008 O O . ILE A 1 123 ? -16.851 -0.876 14.518 1.00 85.38 123 ILE A O 1
ATOM 1012 N N . LYS A 1 124 ? -18.637 -2.221 14.323 1.00 88.56 124 LYS A N 1
ATOM 1013 C CA . LYS A 1 124 ? -18.112 -3.268 15.204 1.00 88.56 124 LYS A CA 1
ATOM 1014 C C . LYS A 1 124 ? -17.329 -4.270 14.367 1.00 88.56 124 LYS A C 1
ATOM 1016 O O . LYS A 1 124 ? -17.929 -5.121 13.717 1.00 88.56 124 LYS A O 1
ATOM 1021 N N . ILE A 1 125 ? -16.011 -4.134 14.388 1.00 90.69 125 ILE A N 1
ATOM 1022 C CA . ILE A 1 125 ? -15.095 -5.063 13.729 1.00 90.69 125 ILE A CA 1
ATOM 1023 C C . ILE A 1 125 ? -14.877 -6.267 14.652 1.00 90.69 125 ILE A C 1
ATOM 1025 O O . ILE A 1 125 ? -14.708 -6.114 15.862 1.00 90.69 125 ILE A O 1
ATOM 1029 N N . ASP A 1 126 ? -14.921 -7.465 14.078 1.00 91.31 126 ASP A N 1
ATOM 1030 C CA . ASP A 1 126 ? -14.696 -8.737 14.763 1.00 91.31 126 ASP A CA 1
ATOM 1031 C C . ASP A 1 126 ? -13.839 -9.676 13.887 1.00 91.31 126 ASP A C 1
ATOM 1033 O O . ASP A 1 126 ? -13.454 -9.335 12.768 1.00 91.31 126 ASP A O 1
ATOM 1037 N N . ASN A 1 127 ? -13.552 -10.883 14.379 1.00 89.81 127 ASN A N 1
ATOM 1038 C CA . ASN A 1 127 ? -12.686 -11.847 13.689 1.00 89.81 127 ASN A CA 1
ATOM 1039 C C . ASN A 1 127 ? -13.286 -12.453 12.405 1.00 89.81 127 ASN A C 1
ATOM 1041 O O . ASN A 1 127 ? -12.605 -13.233 11.744 1.00 89.81 127 ASN A O 1
ATOM 1045 N N . SER A 1 128 ? -14.545 -12.154 12.065 1.00 92.25 128 SER A N 1
ATOM 1046 C CA . SER A 1 128 ? -15.159 -12.592 10.803 1.00 92.25 128 SER A CA 1
ATOM 1047 C C . SER A 1 128 ? -14.841 -11.673 9.624 1.00 92.25 128 SER A C 1
ATOM 1049 O O . SER A 1 128 ? -15.204 -12.008 8.500 1.00 92.25 128 SER A O 1
ATOM 1051 N N . PHE A 1 129 ? -14.193 -10.528 9.864 1.00 94.00 129 PHE A N 1
ATOM 1052 C CA . PHE A 1 129 ? -13.806 -9.613 8.797 1.00 94.00 129 PHE A CA 1
ATOM 1053 C C . PHE A 1 129 ? -12.579 -10.122 8.028 1.00 94.00 129 PHE A C 1
ATOM 1055 O O . PHE A 1 129 ? -11.587 -10.564 8.616 1.00 94.00 129 PHE A O 1
ATOM 1062 N N . ASN A 1 130 ? -12.634 -9.998 6.707 1.00 95.50 130 ASN A N 1
ATOM 1063 C CA . ASN A 1 130 ? -11.533 -10.247 5.791 1.00 95.50 130 ASN A CA 1
ATOM 1064 C C . ASN A 1 130 ? -10.729 -8.964 5.581 1.00 95.50 130 ASN A C 1
ATOM 1066 O O . ASN A 1 130 ? -11.283 -7.865 5.538 1.00 95.50 130 ASN A O 1
ATOM 1070 N N . PHE A 1 131 ? -9.419 -9.113 5.417 1.00 96.00 131 PHE A N 1
ATOM 1071 C CA . PHE A 1 131 ? -8.502 -7.997 5.222 1.00 96.00 131 PHE A CA 1
ATOM 1072 C C . PHE A 1 131 ? -7.843 -8.091 3.854 1.00 96.00 131 PHE A C 1
ATOM 1074 O O . PHE A 1 131 ? -7.262 -9.120 3.511 1.00 96.00 131 PHE A O 1
ATOM 1081 N N . HIS A 1 132 ? -7.888 -6.985 3.118 1.00 96.31 132 HIS A N 1
ATOM 1082 C CA . HIS A 1 132 ? -7.248 -6.809 1.820 1.00 96.31 132 HIS A CA 1
ATOM 1083 C C . HIS A 1 132 ? -6.263 -5.652 1.933 1.00 96.31 132 HIS A C 1
ATOM 1085 O O . HIS A 1 132 ? -6.633 -4.552 2.343 1.00 96.31 132 HIS A O 1
ATOM 1091 N N . LEU A 1 133 ? -4.993 -5.891 1.619 1.00 97.50 133 LEU A N 1
ATOM 1092 C CA . LEU A 1 133 ? -3.937 -4.899 1.807 1.00 97.50 133 LEU A CA 1
ATOM 1093 C C . LEU A 1 133 ? -3.470 -4.378 0.453 1.00 97.50 133 LEU A 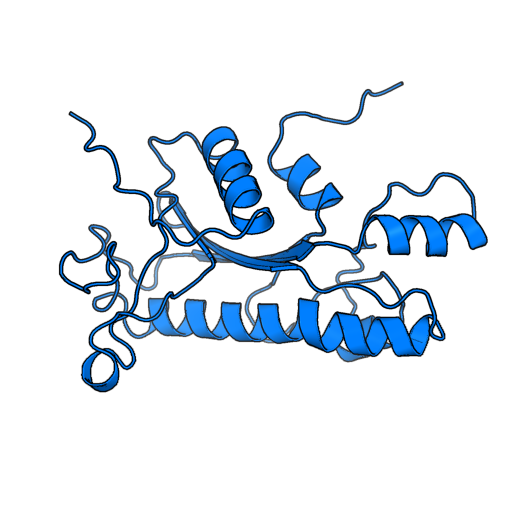C 1
ATOM 1095 O O . LEU A 1 133 ? -3.137 -5.165 -0.433 1.00 97.50 133 LEU A O 1
ATOM 1099 N N . VAL A 1 134 ? -3.404 -3.058 0.303 1.00 96.69 134 VAL A N 1
ATOM 1100 C CA . VAL A 1 134 ? -3.011 -2.403 -0.947 1.00 96.69 134 VAL A CA 1
ATOM 1101 C C . VAL A 1 134 ? -1.903 -1.390 -0.673 1.00 96.69 134 VAL A C 1
ATOM 1103 O O . VAL A 1 134 ? -2.086 -0.409 0.042 1.00 96.69 134 VAL A O 1
ATOM 1106 N N . ALA A 1 135 ? -0.729 -1.621 -1.248 1.00 97.19 135 ALA A N 1
ATOM 1107 C CA . ALA A 1 135 ? 0.377 -0.677 -1.264 1.00 97.19 135 ALA A CA 1
ATOM 1108 C C . ALA A 1 135 ? 0.360 0.093 -2.587 1.00 97.19 135 ALA A C 1
ATOM 1110 O O . ALA A 1 135 ? 0.638 -0.476 -3.644 1.00 97.19 135 ALA A O 1
ATOM 1111 N N . VAL A 1 136 ? 0.073 1.389 -2.515 1.00 95.25 136 VAL A N 1
ATOM 1112 C CA . VAL A 1 136 ? 0.146 2.305 -3.653 1.00 95.25 136 VAL A CA 1
ATOM 1113 C C . VAL A 1 136 ? 1.540 2.919 -3.702 1.00 95.25 136 VAL A C 1
ATOM 1115 O O . VAL A 1 136 ? 2.027 3.500 -2.728 1.00 95.25 136 VAL A O 1
ATOM 1118 N N . THR A 1 137 ? 2.216 2.771 -4.838 1.00 95.44 137 THR A N 1
ATOM 1119 C CA . THR A 1 137 ? 3.591 3.233 -5.031 1.00 95.44 137 THR A CA 1
ATOM 1120 C C . THR A 1 137 ? 3.685 4.205 -6.199 1.00 95.44 137 THR A C 1
ATOM 1122 O O . THR A 1 137 ? 3.856 3.786 -7.338 1.00 95.44 137 THR A O 1
ATOM 1125 N N . ASN A 1 138 ? 3.619 5.504 -5.911 1.00 92.44 138 ASN A N 1
ATOM 1126 C CA . ASN A 1 138 ? 3.682 6.559 -6.920 1.00 92.44 138 ASN A CA 1
ATOM 1127 C C . ASN A 1 138 ? 5.121 6.892 -7.352 1.00 92.44 138 ASN A C 1
ATOM 1129 O O . ASN A 1 138 ? 6.086 6.695 -6.602 1.00 92.44 138 ASN A O 1
ATOM 1133 N N . ASN A 1 139 ? 5.235 7.547 -8.512 1.00 92.31 139 ASN A N 1
ATOM 1134 C CA . ASN A 1 139 ? 6.472 8.025 -9.145 1.00 92.31 139 ASN A CA 1
ATOM 1135 C C . ASN A 1 139 ? 7.370 6.903 -9.686 1.00 92.31 139 ASN A C 1
ATOM 1137 O O . ASN A 1 139 ? 8.604 7.041 -9.692 1.00 92.31 139 ASN A O 1
ATOM 1141 N N . ILE A 1 140 ? 6.770 5.798 -10.135 1.00 93.88 140 ILE A N 1
ATOM 1142 C CA . ILE A 1 140 ? 7.502 4.638 -10.659 1.00 93.88 140 ILE A CA 1
ATOM 1143 C C . ILE A 1 140 ? 7.116 4.251 -12.087 1.00 93.88 140 ILE A C 1
ATOM 1145 O O . ILE A 1 140 ? 7.948 3.641 -12.762 1.00 93.88 140 ILE A O 1
ATOM 1149 N N . SER A 1 141 ? 5.947 4.673 -12.582 1.00 91.94 141 SER A N 1
ATOM 1150 C CA . SER A 1 141 ? 5.464 4.306 -13.924 1.00 91.94 141 SER A CA 1
ATOM 1151 C C . SER A 1 141 ? 6.417 4.796 -15.021 1.00 91.94 141 SER A C 1
ATOM 1153 O O . SER A 1 141 ? 6.928 4.008 -15.812 1.00 91.94 141 SER A O 1
ATOM 1155 N N . ASP A 1 142 ? 6.794 6.078 -15.000 1.00 90.94 142 ASP A N 1
ATOM 1156 C CA . ASP A 1 142 ? 7.757 6.662 -15.948 1.00 90.94 142 ASP A CA 1
ATOM 1157 C C . ASP A 1 142 ? 9.133 5.948 -15.961 1.00 90.94 142 ASP A C 1
ATOM 1159 O O . ASP A 1 142 ? 9.661 5.633 -17.038 1.00 90.94 142 ASP A O 1
ATOM 1163 N N . PRO A 1 143 ? 9.785 5.712 -14.799 1.00 92.94 143 PRO A N 1
ATOM 1164 C CA . PRO A 1 143 ? 10.970 4.862 -14.733 1.00 92.94 143 PRO A CA 1
ATOM 1165 C C . PRO A 1 143 ? 10.768 3.445 -15.288 1.00 92.94 143 PRO A C 1
ATOM 1167 O O . PRO A 1 143 ? 11.693 2.944 -15.929 1.00 92.94 143 PRO A O 1
ATOM 1170 N N . ALA A 1 144 ? 9.606 2.822 -15.061 1.00 92.06 144 ALA A N 1
ATOM 1171 C CA . ALA A 1 144 ? 9.297 1.482 -15.557 1.00 92.06 144 ALA A CA 1
ATOM 1172 C C . ALA A 1 144 ? 9.229 1.460 -17.090 1.00 92.06 144 ALA A C 1
ATOM 1174 O O . ALA A 1 144 ? 9.942 0.664 -17.702 1.00 92.06 144 ALA A O 1
ATOM 1175 N N . ILE A 1 145 ? 8.501 2.402 -17.715 1.00 90.56 145 ILE A N 1
ATOM 1176 C CA . ILE A 1 145 ? 8.488 2.587 -19.183 1.00 90.56 145 ILE A CA 1
ATOM 1177 C C . ILE A 1 145 ? 9.921 2.680 -19.703 1.00 90.56 145 ILE A C 1
ATOM 1179 O O . ILE A 1 145 ? 10.344 1.913 -20.562 1.00 90.56 145 ILE A O 1
ATOM 1183 N N . SER A 1 146 ? 10.705 3.591 -19.118 1.00 90.31 146 SER A N 1
ATOM 1184 C CA . SER A 1 146 ? 12.078 3.866 -19.555 1.00 90.31 146 SER A CA 1
ATOM 1185 C C . SER A 1 146 ? 13.008 2.654 -19.420 1.00 90.31 146 SER A C 1
ATOM 1187 O O . SER A 1 146 ? 14.047 2.594 -20.084 1.00 90.31 146 SER A O 1
ATOM 1189 N N . TYR A 1 147 ? 12.704 1.732 -18.507 1.00 90.81 147 TYR A N 1
ATOM 1190 C CA . TYR A 1 147 ? 13.452 0.495 -18.320 1.00 90.81 147 TYR A CA 1
ATOM 1191 C C . TYR A 1 147 ? 13.054 -0.555 -19.359 1.00 90.81 147 TYR A C 1
ATOM 1193 O O . TYR A 1 147 ? 13.937 -1.093 -20.028 1.00 90.81 147 TYR A O 1
ATOM 1201 N N . PHE A 1 148 ? 11.755 -0.805 -19.531 1.00 90.25 148 PHE A N 1
ATOM 1202 C CA . PHE A 1 148 ? 11.250 -1.827 -20.449 1.00 90.25 148 PHE A CA 1
ATOM 1203 C C . PHE A 1 148 ? 11.402 -1.441 -21.923 1.00 90.25 148 PHE A C 1
ATOM 1205 O O . PHE A 1 148 ? 11.763 -2.303 -22.717 1.00 90.25 148 PHE A O 1
ATOM 1212 N N . ASP A 1 149 ? 11.294 -0.159 -22.282 1.00 89.75 149 ASP A N 1
ATOM 1213 C CA . ASP A 1 149 ? 11.513 0.321 -23.658 1.00 89.75 149 ASP A CA 1
ATOM 1214 C C . ASP A 1 149 ? 12.951 0.102 -24.163 1.00 89.75 149 ASP A C 1
ATOM 1216 O O . ASP A 1 149 ? 13.209 0.139 -25.369 1.00 89.75 149 ASP A O 1
ATOM 1220 N N . LYS A 1 150 ? 13.913 -0.129 -23.257 1.00 87.25 150 LYS A N 1
ATOM 1221 C CA . LYS A 1 150 ? 15.280 -0.542 -23.627 1.00 87.25 150 LYS A CA 1
ATOM 1222 C C . LYS A 1 150 ? 15.358 -2.009 -24.048 1.00 87.25 150 LYS A C 1
ATOM 1224 O O . LYS A 1 150 ? 16.342 -2.388 -24.678 1.00 87.25 150 LYS A O 1
ATOM 1229 N N . ILE A 1 151 ? 14.377 -2.816 -23.652 1.00 85.88 151 ILE A N 1
ATOM 1230 C CA . ILE A 1 151 ? 14.241 -4.228 -24.012 1.00 85.88 151 ILE A CA 1
ATOM 1231 C C . ILE A 1 151 ? 13.404 -4.317 -25.288 1.00 85.88 151 ILE A C 1
ATOM 1233 O O . ILE A 1 151 ? 13.895 -4.787 -26.310 1.00 85.88 151 ILE A O 1
ATOM 1237 N N . GLU A 1 152 ? 12.177 -3.800 -25.241 1.00 84.94 152 GLU A N 1
ATOM 1238 C CA . GLU A 1 152 ? 11.253 -3.726 -26.370 1.00 84.94 152 GLU A CA 1
ATOM 1239 C C . GLU A 1 152 ? 10.323 -2.523 -26.194 1.00 84.94 152 GLU A C 1
ATOM 1241 O O . GLU A 1 152 ? 9.840 -2.255 -25.095 1.00 84.94 152 GLU A O 1
ATOM 1246 N N . LYS A 1 153 ? 10.092 -1.773 -27.275 1.00 85.94 153 LYS A N 1
ATOM 1247 C CA . LYS A 1 153 ? 9.257 -0.569 -27.226 1.00 85.94 153 LYS A CA 1
ATOM 1248 C C . LYS A 1 153 ? 7.781 -0.922 -27.079 1.00 85.94 153 LYS A C 1
ATOM 1250 O O . LYS A 1 153 ? 7.303 -1.829 -27.751 1.00 85.94 153 LYS A O 1
ATOM 1255 N N . GLY A 1 154 ? 7.057 -0.104 -26.318 1.00 79.19 154 GLY A N 1
ATOM 1256 C CA . GLY A 1 154 ? 5.598 -0.206 -26.183 1.00 79.19 154 GLY A CA 1
ATOM 1257 C C . GLY A 1 154 ? 5.148 -0.749 -24.831 1.00 79.19 154 GLY A C 1
ATOM 1258 O O . GLY A 1 154 ? 4.072 -1.331 -24.729 1.00 79.19 154 GLY A O 1
ATOM 1259 N N . SER A 1 155 ? 5.969 -0.582 -23.792 1.00 77.62 155 SER A N 1
ATOM 1260 C CA . SER A 1 155 ? 5.616 -1.012 -22.440 1.00 77.62 155 SER A CA 1
ATOM 1261 C C . SER A 1 155 ? 4.395 -0.259 -21.895 1.00 77.62 155 SER A C 1
ATOM 1263 O O . SER A 1 155 ? 4.289 0.958 -22.031 1.00 77.62 155 SER A O 1
ATOM 1265 N N . SER A 1 156 ? 3.505 -0.976 -21.202 1.00 70.12 156 SER A N 1
ATOM 1266 C CA . SER A 1 156 ? 2.252 -0.472 -20.618 1.00 70.12 156 SER A CA 1
ATOM 1267 C C . SER A 1 156 ? 2.419 0.365 -19.338 1.00 70.12 156 SER A C 1
ATOM 1269 O O . SER A 1 156 ? 1.458 0.553 -18.599 1.00 70.12 156 SER A O 1
ATOM 1271 N N . ALA A 1 157 ? 3.625 0.869 -19.064 1.00 74.25 157 ALA A N 1
ATOM 1272 C CA . ALA A 1 157 ? 3.922 1.775 -17.953 1.00 74.25 157 ALA A CA 1
ATOM 1273 C C . ALA A 1 157 ? 3.675 1.257 -16.529 1.00 74.25 157 ALA A C 1
ATOM 1275 O O . ALA A 1 157 ? 3.644 2.061 -15.602 1.00 74.25 157 ALA A O 1
ATOM 1276 N N . THR A 1 158 ? 3.555 -0.057 -16.328 1.00 86.62 158 THR A N 1
ATOM 1277 C CA . THR A 1 158 ? 3.269 -0.640 -15.010 1.00 86.62 158 THR A CA 1
ATOM 1278 C C . THR A 1 158 ? 4.340 -1.628 -14.546 1.00 86.62 158 THR A C 1
ATOM 1280 O O . THR A 1 158 ? 5.089 -2.197 -15.344 1.00 86.62 158 THR A O 1
ATOM 1283 N N . LEU A 1 159 ? 4.425 -1.823 -13.233 1.00 92.62 159 LEU A N 1
ATOM 1284 C CA . LEU A 1 159 ? 5.182 -2.881 -12.586 1.00 92.62 159 LEU A CA 1
ATOM 1285 C C . LEU A 1 159 ? 4.664 -4.254 -13.025 1.00 92.62 159 LEU A C 1
ATOM 1287 O O . LEU A 1 159 ? 3.463 -4.516 -13.090 1.00 92.62 159 LEU A O 1
ATOM 1291 N N . VAL A 1 160 ? 5.591 -5.176 -13.268 1.00 92.81 160 VAL A N 1
ATOM 1292 C CA . VAL A 1 160 ? 5.243 -6.552 -13.622 1.00 92.81 160 VAL A CA 1
ATOM 1293 C C . VAL A 1 160 ? 4.935 -7.325 -12.345 1.00 92.81 160 VAL A C 1
ATOM 1295 O O . VAL A 1 160 ? 5.799 -7.485 -11.483 1.00 92.81 160 VAL A O 1
ATOM 1298 N N . ASN A 1 161 ? 3.712 -7.837 -12.233 1.00 91.94 161 ASN A N 1
ATOM 1299 C CA . ASN A 1 161 ? 3.303 -8.686 -11.119 1.00 91.94 161 ASN A CA 1
ATOM 1300 C C . ASN A 1 161 ? 3.657 -10.154 -11.405 1.00 91.94 161 ASN A C 1
ATOM 1302 O O . ASN A 1 161 ? 3.054 -10.810 -12.251 1.00 91.94 161 ASN A O 1
ATOM 1306 N N . ILE A 1 162 ? 4.639 -10.674 -10.674 1.00 93.94 162 ILE A N 1
ATOM 1307 C CA . ILE A 1 162 ? 5.106 -12.060 -10.703 1.00 93.94 162 ILE A CA 1
ATOM 1308 C C . ILE A 1 162 ? 4.873 -12.647 -9.307 1.00 93.94 162 ILE A C 1
ATOM 1310 O O . ILE A 1 162 ? 5.773 -12.674 -8.470 1.00 93.94 162 ILE A O 1
ATOM 1314 N N . PHE A 1 163 ? 3.647 -13.109 -9.043 1.00 90.94 163 PHE A N 1
ATOM 1315 C CA . PHE A 1 163 ? 3.206 -13.532 -7.704 1.00 90.94 163 PHE A CA 1
ATOM 1316 C C . PHE A 1 163 ? 4.138 -14.515 -6.975 1.00 90.94 163 PHE A C 1
ATOM 1318 O O . PHE A 1 163 ? 4.321 -14.336 -5.775 1.00 90.94 163 PHE A O 1
ATOM 1325 N N . PRO A 1 164 ? 4.803 -15.483 -7.639 1.00 94.12 164 PRO A N 1
ATOM 1326 C CA . PRO A 1 164 ? 5.749 -16.367 -6.955 1.00 94.12 164 PRO A CA 1
ATOM 1327 C C . PRO A 1 164 ? 7.007 -15.691 -6.379 1.00 94.12 164 PRO A C 1
ATOM 1329 O O . PRO A 1 164 ? 7.775 -16.364 -5.692 1.00 94.12 164 PRO A O 1
ATOM 1332 N N . LEU A 1 165 ? 7.281 -14.416 -6.686 1.00 95.00 165 LEU A N 1
ATOM 1333 C CA . LEU A 1 165 ? 8.473 -13.725 -6.193 1.00 95.00 165 LEU A CA 1
ATOM 1334 C C . LEU A 1 165 ? 8.268 -13.167 -4.786 1.00 95.00 165 LEU A C 1
ATOM 1336 O O . LEU A 1 165 ? 7.442 -12.28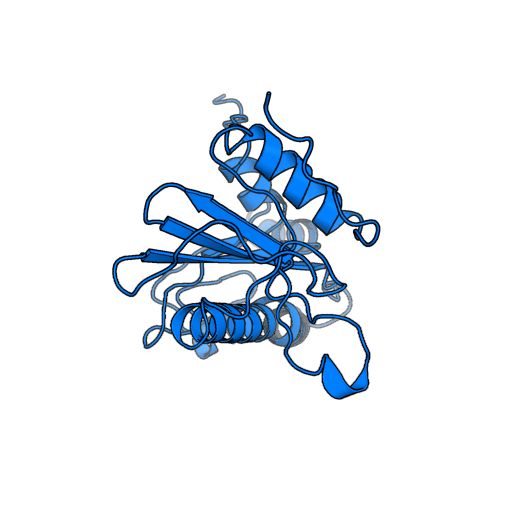5 -4.570 1.00 95.00 165 LEU A O 1
ATOM 1340 N N . ASN A 1 166 ? 9.129 -13.586 -3.860 1.00 96.19 166 ASN A N 1
ATOM 1341 C CA . ASN A 1 166 ? 9.222 -12.977 -2.534 1.00 96.19 166 ASN A CA 1
ATOM 1342 C C . ASN A 1 166 ? 10.038 -11.673 -2.537 1.00 96.19 166 ASN A C 1
ATOM 1344 O O . ASN A 1 166 ? 10.647 -11.295 -3.542 1.00 96.19 166 ASN A O 1
ATOM 1348 N N . ALA A 1 167 ? 10.116 -10.999 -1.384 1.00 95.31 167 ALA A N 1
ATOM 1349 C CA . ALA A 1 167 ? 10.876 -9.757 -1.213 1.00 95.31 167 ALA A CA 1
ATOM 1350 C C . ALA A 1 167 ? 12.317 -9.816 -1.750 1.00 95.31 167 ALA A C 1
ATOM 1352 O O . ALA A 1 167 ? 12.785 -8.866 -2.379 1.00 95.31 167 ALA A O 1
ATOM 1353 N N . HIS A 1 168 ? 13.038 -10.911 -1.486 1.00 95.69 168 HIS A N 1
ATOM 1354 C CA . HIS A 1 168 ? 14.428 -11.059 -1.910 1.00 95.69 168 HIS A CA 1
ATOM 1355 C C . HIS A 1 168 ? 14.532 -11.174 -3.430 1.00 95.69 168 HIS A C 1
ATOM 1357 O O . HIS A 1 168 ? 15.362 -10.508 -4.041 1.00 95.69 168 HIS A O 1
ATOM 1363 N N . GLN A 1 169 ? 13.653 -11.960 -4.048 1.00 96.62 169 GLN A N 1
ATOM 1364 C CA . GLN A 1 169 ? 13.632 -12.104 -5.499 1.00 96.62 169 GLN A CA 1
ATOM 1365 C C . GLN A 1 169 ? 13.174 -10.814 -6.186 1.00 96.62 169 GLN A C 1
ATOM 1367 O O . GLN A 1 169 ? 13.780 -10.412 -7.175 1.00 96.62 169 GLN A O 1
ATOM 1372 N N . CYS A 1 170 ? 12.176 -10.114 -5.642 1.00 96.19 170 CYS A N 1
ATOM 1373 C CA . CYS A 1 170 ? 11.751 -8.811 -6.158 1.00 96.19 170 CYS A CA 1
ATOM 1374 C C . CYS A 1 170 ? 12.901 -7.793 -6.132 1.00 96.19 170 CYS A C 1
ATOM 1376 O O . CYS A 1 170 ? 13.093 -7.059 -7.092 1.00 96.19 170 CYS A O 1
ATOM 1378 N N . LEU A 1 171 ? 13.734 -7.776 -5.082 1.00 95.69 171 LEU A N 1
ATOM 1379 C CA . LEU A 1 171 ? 14.903 -6.884 -4.998 1.00 95.69 171 LEU A CA 1
ATOM 1380 C C . LEU A 1 171 ? 15.928 -7.095 -6.125 1.00 95.69 171 LEU A C 1
ATOM 1382 O O . LEU A 1 171 ? 16.620 -6.145 -6.493 1.00 95.69 171 LEU A O 1
ATOM 1386 N N . GLU A 1 172 ? 16.023 -8.309 -6.664 1.00 95.31 172 GLU A N 1
ATOM 1387 C CA . GLU A 1 172 ? 16.962 -8.664 -7.734 1.00 95.31 172 GLU A CA 1
ATOM 1388 C C . GLU A 1 172 ? 16.379 -8.487 -9.144 1.00 95.31 172 GLU A C 1
ATOM 1390 O O . GLU A 1 172 ? 17.132 -8.491 -10.120 1.00 95.31 172 GLU A O 1
ATOM 1395 N N . ASN A 1 173 ? 15.062 -8.281 -9.256 1.00 94.25 173 ASN A N 1
ATOM 1396 C CA . ASN A 1 173 ? 14.342 -8.122 -10.519 1.00 94.25 173 ASN A CA 1
ATOM 1397 C C . ASN A 1 173 ? 13.733 -6.710 -10.605 1.00 94.25 173 ASN A C 1
ATOM 1399 O O . ASN A 1 173 ? 12.639 -6.483 -10.085 1.00 94.25 173 ASN A O 1
ATOM 1403 N N . PRO A 1 174 ? 14.432 -5.736 -11.224 1.00 94.38 174 PRO A N 1
ATOM 1404 C CA . PRO A 1 174 ? 13.931 -4.375 -11.360 1.00 94.38 174 PRO A CA 1
ATOM 1405 C C . PRO A 1 174 ? 12.540 -4.315 -11.982 1.00 94.38 174 PRO A C 1
ATOM 1407 O O . PRO A 1 174 ? 12.300 -4.951 -13.002 1.00 94.38 174 PRO A O 1
ATOM 1410 N N . PHE A 1 175 ? 11.662 -3.507 -11.382 1.00 94.88 175 PHE A N 1
ATOM 1411 C CA . PHE A 1 175 ? 10.288 -3.278 -11.842 1.00 94.88 175 PHE A CA 1
ATOM 1412 C C . PHE A 1 175 ? 9.376 -4.512 -11.821 1.00 94.88 175 PHE A C 1
ATOM 1414 O O . PHE A 1 175 ? 8.265 -4.455 -12.344 1.00 94.88 175 PHE A O 1
ATOM 1421 N N . CYS A 1 176 ? 9.802 -5.593 -11.163 1.00 95.06 176 CYS A N 1
ATOM 1422 C CA . CYS A 1 176 ? 8.974 -6.761 -10.899 1.00 95.06 176 CYS A CA 1
ATOM 1423 C C . CYS A 1 176 ? 8.624 -6.834 -9.410 1.00 95.06 176 CYS A C 1
ATOM 1425 O O . CYS A 1 176 ? 9.496 -6.740 -8.543 1.00 95.06 176 CYS A O 1
ATOM 1427 N N . VAL A 1 177 ? 7.347 -7.037 -9.114 1.00 96.38 177 VAL A N 1
ATOM 1428 C CA . VAL A 1 177 ? 6.811 -7.220 -7.760 1.00 96.38 177 VAL A CA 1
ATOM 1429 C C . VAL A 1 177 ? 6.076 -8.556 -7.674 1.00 96.38 177 VAL A C 1
ATOM 1431 O O . VAL A 1 177 ? 5.793 -9.172 -8.696 1.00 96.38 177 VAL A O 1
ATOM 1434 N N . GLY A 1 178 ? 5.791 -9.039 -6.472 1.00 95.19 178 GLY A N 1
ATOM 1435 C CA . GLY A 1 178 ? 5.159 -10.338 -6.253 1.00 95.19 178 GLY A CA 1
ATOM 1436 C C . GLY A 1 178 ? 4.597 -10.443 -4.843 1.00 95.19 178 GLY A C 1
ATOM 1437 O O . GLY A 1 178 ? 4.372 -9.421 -4.191 1.00 95.19 178 GLY A O 1
ATOM 1438 N N . ASP A 1 179 ? 4.398 -11.664 -4.355 1.00 96.12 179 ASP A N 1
ATOM 1439 C CA . ASP A 1 179 ? 4.029 -11.901 -2.962 1.00 96.12 179 ASP A CA 1
ATOM 1440 C C . ASP A 1 179 ? 5.231 -11.679 -2.031 1.00 96.12 179 ASP A C 1
ATOM 1442 O O . ASP A 1 179 ? 6.002 -12.584 -1.707 1.00 96.12 179 ASP A O 1
ATOM 1446 N N . VAL A 1 180 ? 5.423 -10.424 -1.619 1.00 96.31 180 VAL A N 1
ATOM 1447 C CA . VAL A 1 180 ? 6.599 -9.971 -0.861 1.00 96.31 180 VAL A CA 1
ATOM 1448 C C . VAL A 1 180 ? 6.771 -10.732 0.459 1.00 96.31 180 VAL A C 1
ATOM 1450 O O . VAL A 1 180 ? 7.912 -10.962 0.874 1.00 96.31 180 VAL A O 1
ATOM 1453 N N . TYR A 1 181 ? 5.667 -11.142 1.093 1.00 96.50 181 TYR A N 1
ATOM 1454 C CA . TYR A 1 181 ? 5.648 -11.842 2.378 1.00 96.50 181 TYR A CA 1
ATOM 1455 C C . TYR A 1 181 ? 4.635 -13.002 2.367 1.00 96.50 181 TYR A C 1
ATOM 1457 O O . TYR A 1 181 ? 3.571 -12.862 2.968 1.00 96.50 181 TYR A O 1
ATOM 1465 N N . PRO A 1 182 ? 4.992 -14.168 1.797 1.00 94.75 182 PRO A N 1
ATOM 1466 C CA . PRO A 1 182 ? 4.052 -15.282 1.616 1.00 94.75 182 PRO A CA 1
ATOM 1467 C C . PRO A 1 182 ? 3.478 -15.875 2.911 1.00 94.75 182 PRO A C 1
ATOM 1469 O O . PRO A 1 182 ? 2.429 -16.510 2.904 1.00 94.75 182 PRO A O 1
ATOM 1472 N N . ASP A 1 183 ? 4.157 -15.663 4.042 1.00 95.44 183 ASP A N 1
ATOM 1473 C CA . ASP A 1 183 ? 3.710 -16.120 5.365 1.00 95.44 183 ASP A CA 1
ATOM 1474 C C . ASP A 1 183 ? 2.744 -15.131 6.054 1.00 95.44 183 ASP A C 1
ATOM 1476 O O . ASP A 1 183 ? 2.428 -15.277 7.239 1.00 95.44 183 ASP A O 1
ATOM 1480 N N . LYS A 1 184 ? 2.327 -14.067 5.360 1.00 96.62 184 LYS A N 1
ATOM 1481 C CA . LYS A 1 184 ? 1.448 -13.004 5.866 1.00 96.62 184 LYS A CA 1
ATOM 1482 C C . LYS A 1 184 ? 0.273 -12.777 4.919 1.00 96.62 184 LYS A C 1
ATOM 1484 O O . LYS A 1 184 ? 0.196 -13.365 3.848 1.00 96.62 184 LYS A O 1
ATOM 1489 N N . THR A 1 185 ? -0.649 -11.907 5.325 1.00 96.69 185 THR A N 1
ATOM 1490 C CA . THR A 1 185 ? -1.731 -11.434 4.458 1.00 96.69 185 THR A CA 1
ATOM 1491 C C . THR A 1 185 ? -1.150 -10.850 3.170 1.00 96.69 185 THR A C 1
ATOM 1493 O O . THR A 1 185 ? -0.205 -10.062 3.209 1.00 96.69 185 THR A O 1
ATOM 1496 N N . PHE A 1 186 ? -1.702 -11.250 2.027 1.00 97.19 186 PHE A N 1
ATOM 1497 C CA . PHE A 1 186 ? -1.219 -10.802 0.727 1.00 97.19 186 PHE A CA 1
ATOM 1498 C C . PHE A 1 186 ? -1.368 -9.280 0.574 1.00 97.19 186 PHE A C 1
ATOM 1500 O O . PHE A 1 186 ? -2.377 -8.701 0.982 1.00 97.19 186 PHE A O 1
ATOM 1507 N N . VAL A 1 187 ? -0.360 -8.638 -0.022 1.00 97.75 187 VAL A N 1
ATOM 1508 C CA . VAL A 1 187 ? -0.352 -7.194 -0.288 1.00 97.75 187 VAL A CA 1
ATOM 1509 C C . VAL A 1 187 ? -0.327 -6.959 -1.793 1.00 97.75 187 VAL A C 1
ATOM 1511 O O . VAL A 1 187 ? 0.660 -7.271 -2.457 1.00 97.75 187 VAL A O 1
ATOM 1514 N N . HIS A 1 188 ? -1.384 -6.346 -2.319 1.00 96.31 188 HIS A N 1
ATOM 1515 C CA . HIS A 1 188 ? -1.425 -5.862 -3.695 1.00 96.31 188 HIS A CA 1
ATOM 1516 C C . HIS A 1 188 ? -0.501 -4.653 -3.832 1.00 96.31 188 HIS A C 1
ATOM 1518 O O . HIS A 1 188 ? -0.647 -3.684 -3.092 1.00 96.31 188 HIS A O 1
ATOM 1524 N N . ILE A 1 189 ? 0.444 -4.691 -4.769 1.00 96.44 189 ILE A N 1
ATOM 1525 C CA . ILE A 1 189 ? 1.350 -3.569 -5.035 1.00 96.44 189 ILE A CA 1
ATOM 1526 C C . ILE A 1 189 ? 0.938 -2.936 -6.354 1.00 96.44 189 ILE A C 1
ATOM 1528 O O . ILE A 1 189 ? 1.048 -3.565 -7.406 1.00 96.44 189 ILE A O 1
ATOM 1532 N N . LEU A 1 190 ? 0.458 -1.700 -6.283 1.00 94.75 190 LEU A N 1
ATOM 1533 C CA . LEU A 1 190 ? -0.076 -0.965 -7.422 1.00 94.75 190 LEU A CA 1
ATOM 1534 C C . LEU A 1 190 ? 0.726 0.320 -7.610 1.00 94.75 190 LEU A C 1
ATOM 1536 O O . LEU A 1 190 ? 0.879 1.107 -6.678 1.00 94.75 190 LEU A O 1
ATOM 1540 N N . ASP A 1 191 ? 1.240 0.539 -8.814 1.00 93.19 191 ASP A N 1
ATOM 1541 C CA . ASP A 1 191 ? 1.734 1.857 -9.208 1.00 93.19 191 ASP A CA 1
ATOM 1542 C C . ASP A 1 191 ? 0.580 2.794 -9.591 1.00 93.19 191 ASP A C 1
ATOM 1544 O O . ASP A 1 191 ? -0.587 2.396 -9.627 1.00 93.19 191 ASP A O 1
ATOM 1548 N N . GLU A 1 192 ? 0.907 4.053 -9.876 1.00 89.19 192 GLU A N 1
ATOM 1549 C CA . GLU A 1 192 ? -0.073 5.071 -10.253 1.00 89.19 192 GLU A CA 1
ATOM 1550 C C . GLU A 1 192 ? -0.912 4.695 -11.490 1.00 89.19 192 GLU A C 1
ATOM 1552 O O . GLU A 1 192 ? -2.081 5.077 -11.577 1.00 89.19 192 GLU A O 1
ATOM 1557 N N . THR A 1 193 ? -0.355 3.917 -12.423 1.00 89.56 193 THR A N 1
ATOM 1558 C CA . THR A 1 193 ? -1.055 3.471 -13.635 1.00 89.56 193 THR A CA 1
ATOM 1559 C C . THR A 1 193 ? -2.005 2.319 -13.317 1.00 89.56 193 THR A C 1
ATOM 1561 O O . THR A 1 193 ? -3.183 2.377 -13.667 1.00 89.56 193 THR A O 1
ATOM 1564 N N . ALA A 1 194 ? -1.525 1.295 -12.610 1.00 89.94 194 ALA A N 1
ATOM 1565 C CA . ALA A 1 194 ? -2.311 0.134 -12.206 1.00 89.94 194 ALA A CA 1
ATOM 1566 C C . ALA A 1 194 ? -3.454 0.516 -11.262 1.00 89.94 194 ALA A C 1
ATOM 1568 O O . ALA A 1 194 ? -4.563 0.009 -11.411 1.00 89.94 194 ALA A O 1
ATOM 1569 N N . LEU A 1 195 ? -3.207 1.432 -10.319 1.00 89.25 195 LEU A N 1
ATOM 1570 C CA . LEU A 1 195 ? -4.244 1.939 -9.424 1.00 89.25 195 LEU A CA 1
ATOM 1571 C C . LEU A 1 195 ? -5.353 2.636 -10.214 1.00 89.25 195 LEU A C 1
ATOM 1573 O O . LEU A 1 195 ? -6.527 2.356 -9.985 1.00 89.25 195 LEU A O 1
ATOM 1577 N N . LYS A 1 196 ? -4.982 3.511 -11.159 1.00 86.38 196 LYS A N 1
ATOM 1578 C CA . LYS A 1 196 ? -5.955 4.190 -12.015 1.00 86.38 196 LYS A CA 1
ATOM 1579 C C . LYS A 1 196 ? -6.782 3.172 -12.800 1.00 86.38 196 LYS A C 1
ATOM 1581 O O . LYS A 1 196 ? -8.001 3.235 -12.749 1.00 86.38 196 LYS A O 1
ATOM 1586 N N . LEU A 1 197 ? -6.141 2.217 -13.475 1.00 85.38 197 LEU A N 1
ATOM 1587 C CA . LEU A 1 197 ? -6.838 1.177 -14.245 1.00 85.38 197 LEU A CA 1
ATOM 1588 C C . LEU A 1 197 ? -7.770 0.311 -13.385 1.00 85.38 197 LEU A C 1
ATOM 1590 O O . LEU A 1 197 ? -8.779 -0.170 -13.881 1.00 85.38 197 LEU A O 1
ATOM 1594 N N . LEU A 1 198 ? -7.423 0.084 -12.115 1.00 84.31 198 LEU A N 1
ATOM 1595 C CA . LEU A 1 198 ? -8.234 -0.720 -11.202 1.00 84.31 198 LEU A CA 1
ATOM 1596 C C . LEU A 1 198 ? -9.466 0.035 -10.690 1.00 84.31 198 LEU A C 1
ATOM 1598 O O . LEU A 1 198 ? -10.515 -0.574 -10.502 1.00 84.31 198 LEU A O 1
ATOM 1602 N N . LEU A 1 199 ? -9.314 1.327 -10.391 1.00 80.06 199 LEU A N 1
ATOM 1603 C CA . LEU A 1 199 ? -10.348 2.130 -9.731 1.00 80.06 199 LEU A CA 1
ATOM 1604 C C . LEU A 1 199 ? -11.183 2.974 -10.699 1.00 80.06 199 LEU A C 1
ATOM 1606 O O . LEU A 1 199 ? -12.197 3.532 -10.300 1.00 80.06 199 LEU A O 1
ATOM 1610 N N . THR A 1 200 ? -10.778 3.075 -11.961 1.00 73.56 200 THR A N 1
ATOM 1611 C CA . THR A 1 200 ? -11.559 3.755 -12.996 1.00 73.56 200 THR A CA 1
ATOM 1612 C C . THR A 1 200 ? -12.107 2.735 -13.989 1.00 73.56 200 THR A C 1
ATOM 1614 O O . THR A 1 200 ? -11.411 1.796 -14.362 1.00 73.56 200 THR A O 1
ATOM 1617 N N . ASP A 1 201 ? -13.332 2.953 -14.473 1.00 59.09 201 ASP A N 1
ATOM 1618 C CA . ASP A 1 201 ? -13.926 2.194 -15.589 1.00 59.09 201 ASP A CA 1
ATOM 1619 C C . ASP A 1 201 ? -13.228 2.475 -16.944 1.00 59.09 201 ASP A C 1
ATOM 1621 O O . ASP A 1 201 ? -13.688 2.012 -17.991 1.00 59.09 201 ASP A O 1
ATOM 1625 N N . ASP A 1 202 ? -12.104 3.209 -16.946 1.00 51.09 202 ASP A N 1
ATOM 1626 C CA . ASP A 1 202 ? -11.238 3.407 -18.110 1.00 51.09 202 ASP A CA 1
ATOM 1627 C C . ASP A 1 202 ? -10.484 2.098 -18.412 1.00 51.09 202 ASP A C 1
ATOM 1629 O O . ASP A 1 202 ? -9.263 1.983 -18.261 1.00 51.09 202 ASP A O 1
ATOM 1633 N N . LEU A 1 203 ? -11.213 1.087 -18.888 1.00 45.72 203 LEU A N 1
ATOM 1634 C CA . LEU A 1 203 ? -10.619 0.054 -19.722 1.00 45.72 203 LEU A CA 1
ATOM 1635 C C . LEU A 1 203 ? -9.921 0.774 -20.878 1.00 45.72 203 LEU A C 1
ATOM 1637 O O . LEU A 1 203 ? -10.536 1.593 -21.566 1.00 45.72 203 LEU A O 1
ATOM 1641 N N . LEU A 1 204 ? -8.627 0.487 -21.065 1.00 46.97 204 LEU A N 1
ATOM 1642 C CA . LEU A 1 204 ? -7.860 0.970 -22.213 1.00 46.97 204 LEU A CA 1
ATOM 1643 C C . LEU A 1 204 ? -8.717 0.815 -23.479 1.00 46.97 204 LEU A C 1
ATOM 1645 O O . LEU A 1 204 ? -9.347 -0.240 -23.626 1.00 46.97 204 LEU A O 1
ATOM 1649 N N . PRO A 1 205 ? -8.766 1.820 -24.376 1.00 39.47 205 PRO A N 1
ATOM 1650 C CA . PRO A 1 205 ? -9.441 1.649 -25.651 1.00 39.47 205 PRO A CA 1
ATOM 1651 C C . PRO A 1 205 ? -8.901 0.373 -26.296 1.00 39.47 205 PRO A C 1
ATOM 1653 O O . PRO A 1 205 ? -7.699 0.226 -26.518 1.00 39.47 205 PRO A O 1
ATOM 1656 N N . VAL A 1 206 ? -9.800 -0.589 -26.482 1.00 38.03 206 VAL A N 1
ATOM 1657 C CA . VAL A 1 206 ? -9.520 -1.808 -27.224 1.00 38.03 206 VAL A CA 1
ATOM 1658 C C . VAL A 1 206 ? -9.512 -1.375 -28.685 1.00 38.03 206 VAL A C 1
ATOM 1660 O O . VAL A 1 206 ? -10.579 -1.242 -29.284 1.00 38.03 206 VAL A O 1
ATOM 1663 N N . ASP A 1 207 ? -8.328 -1.044 -29.196 1.00 39.50 207 ASP A N 1
ATOM 1664 C CA . ASP A 1 207 ? -8.097 -0.883 -30.636 1.00 39.50 207 ASP A CA 1
ATOM 1665 C C . ASP A 1 207 ? -8.243 -2.233 -31.362 1.00 39.50 207 ASP A C 1
ATOM 1667 O O . ASP A 1 207 ? -7.744 -3.261 -30.838 1.00 39.50 207 ASP A O 1
#

Foldseek 3Di:
DDDDQDADPDDDPQLVVLLVLCCQQPPPVFFPQFQKFFCVCCVPVLWTHGLASGWGDGDQEIEGEHEDEDAQDPPDDLLVSQLVLCVVQPVVLVVSQVSSVVCCAVPVQRIARGGSSPHHDPDDHYPSHDYAAEREYENCLVVVQVVCVVVPHDDPSAQAEDAVDELVRSSRDGSHDHQNDPVDHGYHYTYPSRSCVVSDPCPDPPD